Protein AF-A0A962DWX7-F1 (afdb_monomer)

Mean predicted aligned error: 20.17 Å

Secondary structure (DSSP, 8-state):
-EEE-TT-SS--EE--SSEEEEESSTTSSEE---TT--SS-EEEEEETTEEEEE-SSTTS-EEETTEEPSSEEEE-TT-EEEETTEEEEEE--------TTS-----PPPSEEEEE-SGGGTT-EEEE-SEEEEESSTTSSEE---TT--SS-EEEEEETTEEEEEE-S-SS-EEETTEEESEEEE-TTPEEEETTEEEEEE-TTS-----------------------------------S-SSSSSSSHHHHHHHHTT--SSS--

Foldseek 3Di:
DKKPFPVPLDHIGDPDDFKFFEFCAPPGNHHGDDPQTHRGLWMWGQDPNWIKIAGPDQSFFKDKQNHTDRGIDTDDAQIWMQTPNTIIGHHDDPPPDPDDPDDPPPPPQQQKWKAWCDDPRHGPIAGDDAKFWDFCAPPGSHHDVDPQTHNGAKIWGQDPVAIKIAGPPGPNAKDKQRHGDRIDGDDAQIWIDRPRIIIGMHGPPDDDPDDPPPPDDDDDDDDDDDDDDDDDDDDDDDDDDDDDPDPPVVVVVVVVVVPPPPDPDDD

Nearest PDB structures (foldseek):
  8p5x-assembly1_G  TM=9.540E-01  e=2.413E-09  Corynebacterium glutamicum ATCC 13032
  7rj3-assembly3_C  TM=9.678E-01  e=6.292E-09  Mycobacterium tuberculosis
  6i2r-assembly1_D  TM=9.712E-01  e=1.475E-08  Mycolicibacterium smegmatis MC2 155
  3poa-assembly1_A  TM=9.141E-01  e=4.511E-08  Mycobacterium tuberculosis
  2aff-assembly1_A  TM=8.389E-01  e=8.893E-07  Homo sapiens

Radius of gyration: 30.97 Å; Cα contacts (8 Å, |Δi|>4): 478; chains: 1; bounding box: 88×65×64 Å

Solvent-accessible surface area (backbone atoms only — not comparable to full-atom values): 16168 Å² total; per-residue (Å²): 73,27,44,37,34,86,84,58,73,40,75,69,43,74,62,81,69,53,66,44,36,33,11,42,28,90,89,22,78,42,51,33,87,50,77,76,43,40,50,75,31,36,34,41,38,38,60,95,84,49,35,30,41,36,23,93,48,74,86,37,52,33,29,50,74,88,41,74,47,73,41,74,40,81,55,52,70,75,37,43,37,32,52,53,80,46,58,33,33,32,36,69,55,80,70,79,68,86,65,78,92,59,81,74,74,70,79,63,78,50,73,32,29,44,29,23,73,30,71,100,41,49,79,44,73,43,77,51,56,50,75,34,35,32,13,37,30,81,92,25,82,42,61,42,87,47,91,65,48,27,55,61,21,34,35,40,33,57,53,100,90,47,37,34,39,35,39,62,78,31,84,65,43,35,24,52,75,84,43,79,43,59,63,46,79,53,53,74,73,41,38,40,32,49,58,88,37,33,29,34,31,38,38,82,84,60,76,74,81,78,73,84,78,79,80,79,76,78,86,80,89,79,85,84,80,86,86,83,88,81,92,79,92,79,92,82,90,82,82,86,92,80,86,91,84,74,73,83,72,63,65,66,64,56,58,63,69,76,64,76,81,82,88,80,87,89,127

pLDDT: mean 75.44, std 22.33, range [29.89, 98.44]

Sequence (267 aa):
MKLVFPHKEHKDFELIGREFTIGSSEDADIQVDAVGVSPIHARIVNDDGVFSVNVDNPACMVSVNGKLVKDTKEVREGDLMIVAQVHCRLEAQQKQTEDDNRTRIRMALPKFVIRGVSGVYFGKTFPLRGKTSIGRHSDNDIFVNVDGISRKHAVISVTANGLEIEDLGSSNGTYVNGEKVTKAEIKVGDEIKLDNIRFLIQSPEMKAPEAPQKQSAKPSLNRGNVSANQATTTKSNAGKWIITIIVLLGAAAGAAWYLGYLDKFLA

Structure (mmCIF, N/CA/C/O backbone):
data_AF-A0A962DWX7-F1
#
_entry.id   AF-A0A962DWX7-F1
#
loop_
_atom_site.group_PDB
_atom_site.id
_atom_site.type_symbol
_atom_site.label_atom_id
_atom_site.label_alt_id
_atom_site.label_comp_id
_atom_site.label_asym_id
_atom_site.label_entity_id
_atom_site.label_seq_id
_atom_site.pdbx_PDB_ins_code
_atom_site.Cartn_x
_atom_site.Cartn_y
_atom_site.Cartn_z
_atom_site.occupancy
_atom_site.B_iso_or_equiv
_atom_site.auth_seq_id
_atom_site.auth_comp_id
_atom_site.auth_asym_id
_atom_site.auth_atom_id
_atom_site.pdbx_PDB_model_num
ATOM 1 N N . MET A 1 1 ? 16.147 -9.466 -3.812 1.00 83.56 1 MET A N 1
ATOM 2 C CA . MET A 1 1 ? 15.588 -8.098 -3.968 1.00 83.56 1 MET A CA 1
ATOM 3 C C . MET A 1 1 ? 14.217 -8.200 -4.636 1.00 83.56 1 MET A C 1
ATOM 5 O O . MET A 1 1 ? 13.921 -9.251 -5.194 1.00 83.56 1 MET A O 1
ATOM 9 N N . LYS A 1 2 ? 13.360 -7.184 -4.552 1.00 90.06 2 LYS A N 1
ATOM 10 C CA . LYS A 1 2 ? 12.011 -7.178 -5.137 1.00 90.06 2 LYS A CA 1
ATOM 11 C C . LYS A 1 2 ? 11.793 -5.887 -5.923 1.00 90.06 2 LYS A C 1
ATOM 13 O O . LYS A 1 2 ? 12.212 -4.828 -5.470 1.00 90.06 2 LYS A O 1
ATOM 18 N N . LEU A 1 3 ? 11.138 -5.976 -7.075 1.00 89.50 3 LEU A N 1
ATOM 19 C CA . LEU A 1 3 ? 10.740 -4.831 -7.884 1.00 89.50 3 LEU A CA 1
ATOM 20 C C . LEU A 1 3 ? 9.262 -4.507 -7.622 1.00 89.50 3 LEU A C 1
ATOM 22 O O . LEU A 1 3 ? 8.392 -5.348 -7.845 1.00 89.50 3 LEU A O 1
ATOM 26 N N . VAL A 1 4 ? 8.982 -3.308 -7.117 1.00 90.31 4 VAL A N 1
ATOM 27 C CA . VAL A 1 4 ? 7.637 -2.837 -6.745 1.00 90.31 4 VAL A CA 1
ATOM 28 C C . VAL A 1 4 ? 7.142 -1.815 -7.760 1.00 90.31 4 VAL A C 1
ATOM 30 O O . VAL A 1 4 ? 7.900 -0.920 -8.132 1.00 90.31 4 VAL A O 1
ATOM 33 N N . PHE A 1 5 ? 5.874 -1.917 -8.168 1.00 87.69 5 PHE A N 1
ATOM 34 C CA . PHE A 1 5 ? 5.237 -1.046 -9.170 1.00 87.69 5 PHE A CA 1
ATOM 35 C C . PHE A 1 5 ? 4.157 -0.169 -8.513 1.00 87.69 5 PHE A C 1
ATOM 37 O O . PHE A 1 5 ? 3.018 -0.614 -8.332 1.00 87.69 5 PHE A O 1
ATOM 44 N N . PRO A 1 6 ? 4.469 1.083 -8.122 1.00 73.38 6 PRO A N 1
ATOM 45 C CA . PRO A 1 6 ? 3.573 1.897 -7.300 1.00 73.38 6 PRO A CA 1
ATOM 46 C C . PRO A 1 6 ? 2.238 2.253 -7.965 1.00 73.38 6 PRO A C 1
ATOM 48 O O . PRO A 1 6 ? 1.248 2.437 -7.253 1.00 73.38 6 PRO A O 1
ATOM 51 N N . HIS A 1 7 ? 2.183 2.331 -9.300 1.00 77.62 7 HIS A N 1
ATOM 52 C CA . HIS A 1 7 ? 0.949 2.640 -10.035 1.00 77.62 7 HIS A CA 1
ATOM 53 C C . HIS A 1 7 ? 0.281 1.389 -10.622 1.00 77.62 7 HIS A C 1
ATOM 55 O O . HIS A 1 7 ? -0.720 1.509 -11.326 1.00 77.62 7 HIS A O 1
ATOM 61 N N . LYS A 1 8 ? 0.749 0.193 -10.228 1.00 78.62 8 LYS A N 1
ATOM 62 C CA . LYS A 1 8 ? 0.178 -1.119 -10.573 1.00 78.62 8 LYS A CA 1
ATOM 63 C C . LYS A 1 8 ? 0.200 -1.449 -12.066 1.00 78.62 8 LYS A C 1
ATOM 65 O O . LYS A 1 8 ? -0.644 -2.210 -12.534 1.00 78.62 8 LYS A O 1
ATOM 70 N N . GLU A 1 9 ? 1.178 -0.917 -12.787 1.00 82.88 9 GLU A N 1
ATOM 71 C CA . GLU A 1 9 ? 1.474 -1.276 -14.176 1.00 82.88 9 GLU A CA 1
ATOM 72 C C . GLU A 1 9 ? 1.827 -2.769 -14.305 1.00 82.88 9 GLU A C 1
ATOM 74 O O . GLU A 1 9 ? 1.543 -3.395 -15.320 1.00 82.88 9 GLU A O 1
ATOM 79 N N . HIS A 1 10 ? 2.385 -3.354 -13.242 1.00 84.44 10 HIS A N 1
ATOM 80 C CA . HIS A 1 10 ? 2.597 -4.788 -13.080 1.00 84.44 10 HIS A CA 1
ATOM 81 C C . HIS A 1 10 ? 2.408 -5.173 -11.601 1.00 84.44 10 HIS A C 1
ATOM 83 O O . HIS A 1 10 ? 2.365 -4.312 -10.718 1.00 84.44 10 HIS A O 1
ATOM 89 N N . LYS A 1 11 ? 2.266 -6.469 -11.299 1.00 78.81 11 LYS A N 1
ATOM 90 C CA . LYS A 1 11 ? 2.359 -6.938 -9.905 1.00 78.81 11 LYS A CA 1
ATOM 91 C C . LYS A 1 11 ? 3.797 -6.789 -9.426 1.00 78.81 11 LYS A C 1
ATOM 93 O O . LYS A 1 11 ? 4.729 -6.811 -10.222 1.00 78.81 11 LYS A O 1
ATOM 98 N N . ASP A 1 12 ? 4.008 -6.687 -8.125 1.00 88.19 12 ASP A N 1
ATOM 99 C CA . ASP A 1 12 ? 5.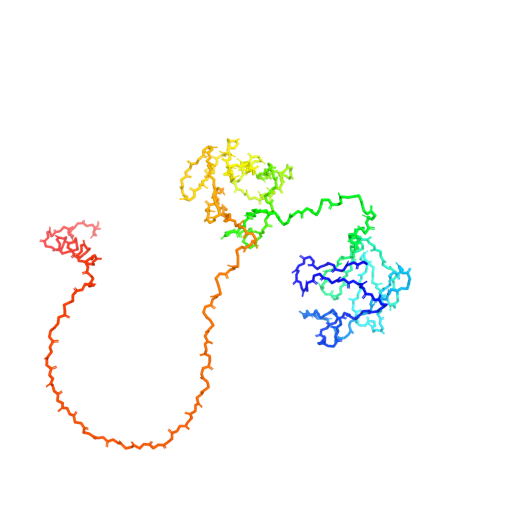386 -6.714 -7.662 1.00 88.19 12 ASP A CA 1
ATOM 100 C C . ASP A 1 12 ? 6.067 -8.039 -8.040 1.00 88.19 12 ASP A C 1
ATOM 102 O O . ASP A 1 12 ? 5.439 -9.100 -8.001 1.00 88.19 12 ASP A O 1
ATOM 106 N N . PHE A 1 13 ? 7.350 -7.968 -8.378 1.00 84.38 13 PHE A N 1
ATOM 107 C CA . PHE A 1 13 ? 8.104 -9.088 -8.925 1.00 84.38 13 PHE A CA 1
ATOM 108 C C . PHE A 1 13 ? 9.328 -9.397 -8.062 1.00 84.38 13 PHE A C 1
ATOM 110 O O . PHE A 1 13 ? 10.098 -8.502 -7.707 1.00 84.38 13 PHE A O 1
ATOM 117 N N . GLU A 1 14 ? 9.516 -10.663 -7.701 1.00 86.62 14 GLU A N 1
ATOM 118 C CA . GLU A 1 14 ? 10.664 -11.091 -6.906 1.00 86.62 14 GLU A CA 1
ATOM 119 C C . GLU A 1 14 ? 11.842 -11.451 -7.809 1.00 86.62 14 GLU A C 1
ATOM 121 O O . GLU A 1 14 ? 11.737 -12.314 -8.674 1.00 86.62 14 GLU A O 1
ATOM 126 N N . LEU A 1 15 ? 12.992 -10.818 -7.576 1.00 84.81 15 LEU A N 1
ATOM 127 C CA . LEU A 1 15 ? 14.206 -11.063 -8.350 1.00 84.81 15 LEU A CA 1
ATOM 128 C C . LEU A 1 15 ? 14.961 -12.265 -7.751 1.00 84.81 15 LEU A C 1
ATOM 130 O O . LEU A 1 15 ? 16.014 -12.101 -7.129 1.00 84.81 15 LEU A O 1
ATOM 134 N N . ILE A 1 16 ? 14.378 -13.466 -7.879 1.00 80.44 16 ILE A N 1
ATOM 135 C CA . ILE A 1 16 ? 14.952 -14.756 -7.442 1.00 80.44 16 ILE A CA 1
ATOM 136 C C . ILE A 1 16 ? 15.525 -15.501 -8.651 1.00 80.44 16 ILE A C 1
ATOM 138 O O . ILE A 1 16 ? 14.788 -16.102 -9.424 1.00 80.44 16 ILE A O 1
ATOM 142 N N . GLY A 1 17 ? 16.843 -15.420 -8.843 1.00 79.94 17 GLY A N 1
ATOM 143 C CA . GLY A 1 17 ? 17.498 -15.852 -10.081 1.00 79.94 17 GLY A CA 1
ATOM 144 C C . GLY A 1 17 ? 18.706 -14.983 -10.433 1.00 79.94 17 GLY A C 1
ATOM 145 O O . GLY A 1 17 ? 19.075 -14.090 -9.664 1.00 79.94 17 GLY A O 1
ATOM 146 N N . ARG A 1 18 ? 19.336 -15.285 -11.575 1.00 82.50 18 ARG A N 1
ATOM 147 C CA . ARG A 1 18 ? 20.544 -14.593 -12.064 1.00 82.50 18 ARG A CA 1
ATOM 148 C C . ARG A 1 18 ? 20.241 -13.462 -13.042 1.00 82.50 18 ARG A C 1
ATOM 150 O O . ARG A 1 18 ? 21.004 -12.509 -13.104 1.00 82.50 18 ARG A O 1
ATOM 157 N N . GLU A 1 19 ? 19.159 -13.563 -13.801 1.00 90.25 19 GLU A N 1
ATOM 158 C CA . GLU A 1 19 ? 18.839 -12.627 -14.874 1.00 90.25 19 GLU A CA 1
ATOM 159 C C . GLU A 1 19 ? 17.326 -12.560 -15.067 1.00 90.25 19 GLU A C 1
ATOM 161 O O . GLU A 1 19 ? 16.650 -13.581 -14.947 1.00 90.25 19 GLU A O 1
ATOM 166 N N . PHE A 1 20 ? 16.817 -11.359 -15.340 1.00 92.25 20 PHE A N 1
ATOM 167 C CA . PHE A 1 20 ? 15.405 -11.090 -15.597 1.00 92.25 20 PHE A CA 1
ATOM 168 C C . PHE A 1 20 ? 15.269 -10.058 -16.706 1.00 92.25 20 PHE A C 1
ATOM 170 O O . PHE A 1 20 ? 15.978 -9.052 -16.718 1.00 92.25 20 PHE A O 1
ATOM 177 N N . THR A 1 21 ? 14.320 -10.262 -17.600 1.00 93.38 21 THR A N 1
ATOM 178 C CA . THR A 1 21 ? 13.975 -9.334 -18.674 1.00 93.38 21 THR A CA 1
ATOM 179 C C . THR A 1 21 ? 12.723 -8.539 -18.319 1.00 93.38 21 THR A C 1
ATOM 181 O O . THR A 1 21 ? 11.753 -9.078 -17.794 1.00 93.38 21 THR A O 1
ATOM 184 N N . ILE A 1 22 ? 12.731 -7.238 -18.607 1.00 92.94 22 ILE A N 1
ATOM 185 C CA . ILE A 1 22 ? 11.547 -6.375 -18.515 1.00 92.94 22 ILE A CA 1
ATOM 186 C C . ILE A 1 22 ? 11.203 -5.845 -19.902 1.00 92.94 22 ILE A C 1
ATOM 188 O O . ILE A 1 22 ? 12.084 -5.353 -20.609 1.00 92.94 22 ILE A O 1
ATOM 192 N N . GLY A 1 23 ? 9.940 -5.940 -20.309 1.00 91.50 23 GLY A N 1
ATOM 193 C CA . GLY A 1 23 ? 9.507 -5.526 -21.643 1.00 91.50 23 GLY A CA 1
ATOM 194 C C . GLY A 1 23 ? 8.035 -5.820 -21.914 1.00 91.50 23 GLY A C 1
ATOM 195 O O . GLY A 1 23 ? 7.341 -6.341 -21.052 1.00 91.50 23 GLY A O 1
ATOM 196 N N . SER A 1 24 ? 7.543 -5.464 -23.099 1.00 90.00 24 SER A N 1
ATOM 197 C CA . SER A 1 24 ? 6.134 -5.665 -23.477 1.00 90.00 24 SER A CA 1
ATOM 198 C C . SER A 1 24 ? 5.832 -7.059 -24.039 1.00 90.00 24 SER A C 1
ATOM 200 O O . SER A 1 24 ? 4.662 -7.433 -24.140 1.00 90.00 24 SER A O 1
ATOM 202 N N . SER A 1 25 ? 6.864 -7.838 -24.390 1.00 90.06 25 SER A N 1
ATOM 203 C CA . SER A 1 25 ? 6.698 -9.201 -24.909 1.00 90.06 25 SER A CA 1
ATOM 204 C C . SER A 1 25 ? 6.138 -10.147 -23.846 1.00 90.06 25 SER A C 1
ATOM 206 O O . SER A 1 25 ? 6.484 -10.032 -22.674 1.00 90.06 25 SER A O 1
ATOM 208 N N . GLU A 1 26 ? 5.348 -11.136 -24.268 1.00 81.94 26 GLU A N 1
ATOM 209 C CA . GLU A 1 26 ? 4.943 -12.268 -23.415 1.00 81.94 26 GLU A CA 1
ATOM 210 C C . GLU A 1 26 ? 6.139 -13.148 -23.011 1.00 81.94 26 GLU A C 1
ATOM 212 O O . GLU A 1 26 ? 6.081 -13.841 -22.000 1.00 81.94 26 GLU A O 1
ATOM 217 N N . ASP A 1 27 ? 7.235 -13.082 -23.773 1.00 84.50 27 ASP A N 1
ATOM 218 C CA . ASP A 1 27 ? 8.487 -13.788 -23.477 1.00 84.50 27 ASP A CA 1
ATOM 219 C C . ASP A 1 27 ? 9.354 -13.071 -22.422 1.00 84.50 27 ASP A C 1
ATOM 221 O O . ASP A 1 27 ? 10.404 -13.587 -22.042 1.00 84.50 27 ASP A O 1
ATOM 225 N N . ALA A 1 28 ? 8.968 -11.866 -21.982 1.00 85.12 28 ALA A N 1
ATOM 226 C CA . ALA A 1 28 ? 9.688 -11.143 -20.938 1.00 85.12 28 ALA A CA 1
ATOM 227 C C . ALA A 1 28 ? 9.289 -11.656 -19.545 1.00 85.12 28 ALA A C 1
ATOM 229 O O . ALA A 1 28 ? 8.104 -11.820 -19.257 1.00 85.12 28 ALA A O 1
ATOM 230 N N . ASP A 1 29 ? 10.261 -11.826 -18.645 1.00 85.62 29 ASP A N 1
ATOM 231 C CA . ASP A 1 29 ? 10.002 -12.273 -17.264 1.00 85.62 29 ASP A CA 1
ATOM 232 C C . ASP A 1 29 ? 9.077 -11.300 -16.515 1.00 85.62 29 ASP A C 1
ATOM 234 O O . ASP A 1 29 ? 8.227 -11.699 -15.716 1.00 85.62 29 ASP A O 1
ATOM 238 N N . ILE A 1 30 ? 9.250 -10.005 -16.784 1.00 90.50 30 ILE A N 1
ATOM 239 C CA . ILE A 1 30 ? 8.467 -8.904 -16.234 1.00 90.50 30 ILE A CA 1
ATOM 240 C C . ILE A 1 30 ? 7.745 -8.219 -17.396 1.00 90.50 30 ILE A C 1
ATOM 242 O O . ILE A 1 30 ? 8.243 -7.248 -17.978 1.00 90.50 30 ILE A O 1
ATOM 246 N N . GLN A 1 31 ? 6.570 -8.744 -17.739 1.00 89.88 31 GLN A N 1
ATOM 247 C CA . GLN A 1 31 ? 5.757 -8.213 -18.827 1.00 89.88 31 GLN A CA 1
ATOM 248 C C . GLN A 1 31 ? 5.074 -6.904 -18.415 1.00 89.88 31 GLN A C 1
ATOM 250 O O . GLN A 1 31 ? 4.231 -6.872 -17.521 1.00 89.88 31 GLN A O 1
ATOM 255 N N . VAL A 1 32 ? 5.402 -5.812 -19.097 1.00 87.00 32 VAL A N 1
ATOM 256 C CA . VAL A 1 32 ? 4.847 -4.483 -18.843 1.00 87.00 32 VAL A CA 1
ATOM 257 C C . VAL A 1 32 ? 4.247 -3.930 -20.129 1.00 87.00 32 VAL A C 1
ATOM 259 O O . VAL A 1 32 ? 4.962 -3.487 -21.029 1.00 87.00 32 VAL A O 1
ATOM 262 N N . ASP A 1 33 ? 2.917 -3.936 -20.199 1.00 85.56 33 ASP A N 1
ATOM 263 C CA . ASP A 1 33 ? 2.159 -3.356 -21.309 1.00 85.56 33 ASP A CA 1
ATOM 264 C C . ASP A 1 33 ? 1.970 -1.848 -21.086 1.00 85.56 33 ASP A C 1
ATOM 266 O O . ASP A 1 33 ? 0.981 -1.387 -20.511 1.00 85.56 33 ASP A O 1
ATOM 270 N N . ALA A 1 34 ? 2.985 -1.072 -21.465 1.00 82.69 34 ALA A N 1
ATOM 271 C CA . ALA A 1 34 ? 2.968 0.380 -21.350 1.00 82.69 34 ALA A CA 1
ATOM 272 C C . ALA A 1 34 ? 3.581 1.064 -22.576 1.00 82.69 34 ALA A C 1
ATOM 274 O O . ALA A 1 34 ? 4.450 0.534 -23.274 1.00 82.69 34 ALA A O 1
ATOM 275 N N . VAL A 1 35 ? 3.136 2.297 -22.824 1.00 83.56 35 VAL A N 1
ATOM 276 C CA . VAL A 1 35 ? 3.587 3.099 -23.965 1.00 83.56 35 VAL A CA 1
ATOM 277 C C . VAL A 1 35 ? 5.096 3.336 -23.891 1.00 83.56 35 VAL A C 1
ATOM 279 O O . VAL A 1 35 ? 5.627 3.784 -22.876 1.00 83.56 35 VAL A O 1
ATOM 282 N N . GLY A 1 36 ? 5.786 3.063 -25.000 1.00 84.12 36 GLY A N 1
ATOM 283 C CA . GLY A 1 36 ? 7.236 3.234 -25.112 1.00 84.12 36 GLY A CA 1
ATOM 284 C C . GLY A 1 36 ? 8.056 2.066 -24.559 1.00 84.12 36 GLY A C 1
ATOM 285 O O . GLY A 1 36 ? 9.284 2.120 -24.610 1.00 84.12 36 GLY A O 1
ATOM 286 N N . VAL A 1 37 ? 7.416 0.999 -24.069 1.00 91.88 37 VAL A N 1
ATOM 287 C CA . VAL A 1 37 ? 8.113 -0.210 -23.622 1.00 91.88 37 VAL A CA 1
ATOM 288 C C . VAL A 1 37 ? 8.352 -1.162 -24.803 1.00 91.88 37 VAL A C 1
ATOM 290 O O . VAL A 1 37 ? 7.435 -1.800 -25.314 1.00 91.88 37 VAL A O 1
ATOM 293 N N . SER A 1 38 ? 9.608 -1.264 -25.245 1.00 91.44 38 SER A N 1
ATOM 294 C CA . SER A 1 38 ? 10.094 -2.276 -26.199 1.00 91.44 38 SER A CA 1
ATOM 295 C C . SER A 1 38 ? 9.825 -3.734 -25.763 1.00 91.44 38 SER A C 1
ATOM 297 O O . SER A 1 38 ? 9.723 -3.987 -24.561 1.00 91.44 38 SER A O 1
ATOM 299 N N . PRO A 1 39 ? 9.794 -4.710 -26.701 1.00 91.38 39 PRO A N 1
ATOM 300 C CA . PRO A 1 39 ? 9.545 -6.126 -26.393 1.00 91.38 39 PRO A CA 1
ATOM 301 C C . PRO A 1 39 ? 10.464 -6.699 -25.311 1.00 91.38 39 PRO A C 1
ATOM 303 O O . PRO A 1 39 ? 9.982 -7.348 -24.391 1.00 91.38 39 PRO A O 1
ATOM 306 N N . ILE A 1 40 ? 11.761 -6.387 -25.395 1.00 93.50 40 ILE A N 1
ATOM 307 C CA . ILE A 1 40 ? 12.748 -6.530 -24.321 1.00 93.50 40 ILE A CA 1
ATOM 308 C C . ILE A 1 40 ? 13.364 -5.144 -24.136 1.00 93.50 40 ILE A C 1
ATOM 310 O O . ILE A 1 40 ? 14.062 -4.641 -25.018 1.00 93.50 40 ILE A O 1
ATOM 314 N N . HIS A 1 41 ? 13.021 -4.480 -23.038 1.00 93.62 41 HIS A N 1
ATOM 315 C CA . HIS A 1 41 ? 13.389 -3.093 -22.773 1.00 93.62 41 HIS A CA 1
ATOM 316 C C . HIS A 1 41 ? 14.682 -2.984 -21.969 1.00 93.62 41 HIS A C 1
ATOM 318 O O . HIS A 1 41 ? 15.534 -2.157 -22.285 1.00 93.62 41 HIS A O 1
ATOM 324 N N . ALA A 1 42 ? 14.831 -3.815 -20.941 1.00 95.44 42 ALA A N 1
ATOM 325 C CA . ALA A 1 42 ? 16.040 -3.888 -20.135 1.00 95.44 42 ALA A CA 1
ATOM 326 C C . ALA A 1 42 ? 16.202 -5.279 -19.523 1.00 95.44 42 ALA A C 1
ATOM 328 O O . ALA A 1 42 ? 15.267 -6.085 -19.497 1.00 95.44 42 ALA A O 1
ATOM 329 N N . ARG A 1 43 ? 17.397 -5.535 -19.002 1.00 96.00 43 ARG A N 1
ATOM 330 C CA . ARG A 1 43 ? 17.723 -6.721 -18.217 1.00 96.00 43 ARG A CA 1
ATOM 331 C C . ARG A 1 43 ? 18.157 -6.332 -16.821 1.00 96.00 43 ARG A C 1
ATOM 333 O O . ARG A 1 43 ? 18.896 -5.371 -16.653 1.00 96.00 43 ARG A O 1
ATOM 340 N N . ILE A 1 44 ? 17.726 -7.090 -15.827 1.00 94.31 44 ILE A N 1
ATOM 341 C CA . ILE A 1 44 ? 18.207 -6.991 -14.455 1.00 94.31 44 ILE A CA 1
ATOM 342 C C . ILE A 1 44 ? 19.058 -8.227 -14.196 1.00 94.31 44 ILE A C 1
ATOM 344 O O . ILE A 1 44 ? 18.555 -9.345 -14.277 1.00 94.31 44 ILE A O 1
ATOM 348 N N . VAL A 1 45 ? 20.335 -8.029 -13.894 1.00 92.88 45 VAL A N 1
ATOM 349 C CA . VAL A 1 45 ? 21.289 -9.100 -13.601 1.00 92.88 45 VAL A CA 1
ATOM 350 C C . VAL A 1 45 ? 21.601 -9.085 -12.112 1.00 92.88 45 VAL A C 1
ATOM 352 O O . VAL A 1 45 ? 21.752 -8.027 -11.506 1.00 92.88 45 VAL A O 1
ATOM 355 N N . ASN A 1 46 ? 21.668 -10.269 -11.521 1.00 89.12 46 ASN A N 1
ATOM 356 C CA . ASN A 1 46 ? 22.079 -10.495 -10.147 1.00 89.12 46 ASN A CA 1
ATOM 357 C C . ASN A 1 46 ? 23.375 -11.308 -10.156 1.00 89.12 46 ASN A C 1
ATOM 359 O O . ASN A 1 46 ? 23.357 -12.510 -10.439 1.00 89.12 46 ASN A O 1
ATOM 363 N N . ASP A 1 47 ? 24.478 -10.641 -9.838 1.00 89.19 47 ASP A N 1
ATOM 364 C CA . ASP A 1 47 ? 25.790 -11.253 -9.678 1.00 89.19 47 ASP A CA 1
ATOM 365 C C . ASP A 1 47 ? 26.106 -11.364 -8.184 1.00 89.19 47 ASP A C 1
ATOM 367 O O . ASP A 1 47 ? 26.495 -10.394 -7.534 1.00 89.19 47 ASP A O 1
ATOM 371 N N . ASP A 1 48 ? 25.817 -12.535 -7.615 1.00 83.44 48 ASP A N 1
ATOM 372 C CA . ASP A 1 48 ? 26.060 -12.874 -6.208 1.00 83.44 48 ASP A CA 1
ATOM 373 C C . ASP A 1 48 ? 25.581 -11.808 -5.194 1.00 83.44 48 ASP A C 1
ATOM 375 O O . ASP A 1 48 ? 26.211 -11.542 -4.169 1.00 83.44 48 ASP A O 1
ATOM 379 N N . GLY A 1 49 ? 24.408 -11.215 -5.452 1.00 79.25 49 GLY A N 1
AT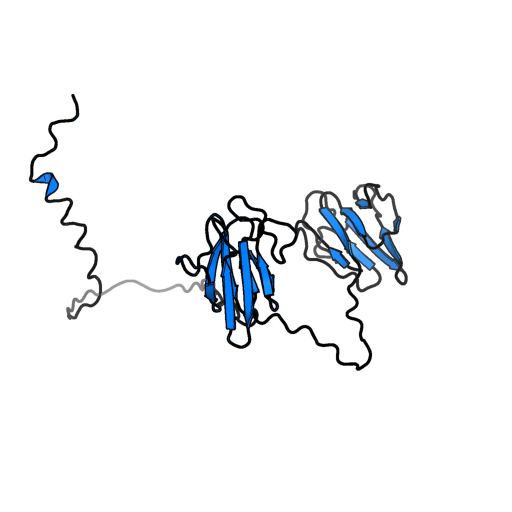OM 380 C CA . GLY A 1 49 ? 23.764 -10.223 -4.586 1.00 79.25 49 GLY A CA 1
ATOM 381 C C . GLY A 1 49 ? 24.010 -8.770 -4.991 1.00 79.25 49 GLY A C 1
ATOM 382 O O . GLY A 1 49 ? 23.370 -7.876 -4.430 1.00 79.25 49 GLY A O 1
ATOM 383 N N . VAL A 1 50 ? 24.876 -8.526 -5.975 1.00 88.12 50 VAL A N 1
ATOM 384 C CA . VAL A 1 50 ? 25.015 -7.228 -6.637 1.00 88.12 50 VAL A CA 1
ATOM 385 C C . VAL A 1 50 ? 24.051 -7.187 -7.816 1.00 88.12 50 VAL A C 1
ATOM 387 O O . VAL A 1 50 ? 24.151 -7.983 -8.747 1.00 88.12 50 VAL A O 1
ATOM 390 N N . PHE A 1 51 ? 23.097 -6.259 -7.771 1.00 92.31 51 PHE A N 1
ATOM 391 C CA . PHE A 1 51 ? 22.111 -6.100 -8.833 1.00 92.31 51 PHE A CA 1
ATOM 392 C C . PHE A 1 51 ? 22.553 -5.007 -9.803 1.00 92.31 51 PHE A C 1
ATOM 394 O O . PHE A 1 51 ? 22.958 -3.918 -9.391 1.00 92.31 51 PHE A O 1
ATOM 401 N N . SER A 1 52 ? 22.432 -5.268 -11.098 1.00 94.62 52 SER A N 1
ATOM 402 C CA . SER A 1 52 ? 22.641 -4.282 -12.151 1.00 94.62 52 SER A CA 1
ATOM 403 C C . SER A 1 52 ? 21.499 -4.295 -13.154 1.00 94.62 52 SER A C 1
ATOM 405 O O . SER A 1 52 ? 20.831 -5.303 -13.359 1.00 94.62 52 SER A O 1
ATOM 407 N N . VAL A 1 53 ? 21.266 -3.144 -13.773 1.00 95.38 53 VAL A N 1
ATOM 408 C CA . VAL A 1 53 ? 20.333 -2.979 -14.882 1.00 95.38 53 VAL A CA 1
ATOM 409 C C . VAL A 1 53 ? 21.143 -2.730 -16.141 1.00 95.38 53 VAL A C 1
ATOM 411 O O . VAL A 1 53 ? 21.938 -1.788 -16.184 1.00 95.38 53 VAL A O 1
ATOM 414 N N . ASN A 1 54 ? 20.916 -3.564 -17.147 1.00 95.56 54 ASN A N 1
ATOM 415 C CA . ASN A 1 54 ? 21.566 -3.532 -18.444 1.00 95.56 54 ASN A CA 1
ATOM 416 C C . ASN A 1 54 ? 20.557 -3.091 -19.508 1.00 95.56 54 ASN A C 1
ATOM 418 O O . ASN A 1 54 ? 19.413 -3.553 -19.538 1.00 95.56 54 ASN A O 1
ATOM 422 N N . VAL A 1 55 ? 20.995 -2.201 -20.389 1.00 94.44 55 VAL A N 1
ATOM 423 C CA . VAL A 1 55 ? 20.206 -1.623 -21.473 1.00 94.44 55 VAL A CA 1
ATOM 424 C C . VAL A 1 55 ? 21.007 -1.758 -22.761 1.00 94.44 55 VAL A C 1
ATOM 426 O O . VAL A 1 55 ? 21.866 -0.935 -23.058 1.00 94.44 55 VAL A O 1
ATOM 429 N N . ASP A 1 56 ? 20.726 -2.804 -23.538 1.00 89.12 56 ASP A N 1
ATOM 430 C CA . ASP A 1 56 ? 21.498 -3.102 -24.755 1.00 89.12 56 ASP A CA 1
ATOM 431 C C . ASP A 1 56 ? 21.144 -2.179 -25.927 1.00 89.12 56 ASP A C 1
ATOM 433 O O . ASP A 1 56 ? 21.950 -1.956 -26.830 1.00 89.12 56 ASP A O 1
ATOM 437 N N . ASN A 1 57 ? 19.919 -1.649 -25.930 1.00 87.56 57 ASN A N 1
ATOM 438 C CA . ASN A 1 57 ? 19.457 -0.704 -26.934 1.00 87.56 57 ASN A CA 1
ATOM 439 C C . ASN A 1 57 ? 19.302 0.685 -26.300 1.00 87.56 57 ASN A C 1
ATOM 441 O O . ASN A 1 57 ? 18.374 0.878 -25.518 1.00 87.56 57 ASN A O 1
ATOM 445 N N . PRO A 1 58 ? 20.116 1.688 -26.671 1.00 82.19 58 PRO A N 1
ATOM 446 C CA . PRO A 1 58 ? 20.034 3.028 -26.090 1.00 82.19 58 PRO A CA 1
ATOM 447 C C . PRO A 1 58 ? 18.720 3.770 -26.397 1.00 82.19 58 PRO A C 1
ATOM 449 O O . PRO A 1 58 ? 18.446 4.794 -25.775 1.00 82.19 58 PRO A O 1
ATOM 452 N N . ALA A 1 59 ? 17.896 3.281 -27.335 1.00 84.88 59 ALA A N 1
ATOM 453 C CA . ALA A 1 59 ? 16.535 3.782 -27.536 1.00 84.88 59 ALA A CA 1
ATOM 454 C C . ALA A 1 59 ? 15.571 3.366 -26.405 1.00 84.88 59 ALA A C 1
ATOM 456 O O . ALA A 1 59 ? 14.537 4.005 -26.211 1.00 84.88 59 ALA A O 1
ATOM 457 N N . CYS A 1 60 ? 15.903 2.315 -25.651 1.00 87.62 60 CYS A N 1
ATOM 458 C CA . CYS A 1 60 ? 15.173 1.894 -24.463 1.00 87.62 60 CYS A CA 1
ATOM 459 C C . CYS A 1 60 ? 15.533 2.817 -23.295 1.00 87.62 60 CYS A C 1
ATOM 461 O O . CYS A 1 60 ? 16.583 2.699 -22.665 1.00 87.62 60 CYS A O 1
ATOM 463 N N . MET A 1 61 ? 14.668 3.791 -23.029 1.00 88.88 61 MET A N 1
ATOM 464 C CA . MET A 1 61 ? 14.911 4.782 -21.991 1.00 88.88 61 MET A CA 1
ATOM 465 C C . MET A 1 61 ? 14.728 4.183 -20.596 1.00 88.88 61 MET A C 1
ATOM 467 O O . MET A 1 61 ? 13.604 4.030 -20.122 1.00 88.88 61 MET A O 1
ATOM 471 N N . VAL A 1 62 ? 15.841 3.938 -19.903 1.00 91.62 62 VAL A N 1
ATOM 472 C CA . VAL A 1 62 ? 15.844 3.558 -18.485 1.00 91.62 62 VAL A CA 1
ATOM 473 C C . VAL A 1 62 ? 16.603 4.583 -17.663 1.00 91.62 62 VAL A C 1
ATOM 475 O O . VAL A 1 62 ? 17.711 4.977 -18.020 1.00 91.62 62 VAL A O 1
ATOM 478 N N . SER A 1 63 ? 16.042 5.000 -16.531 1.00 86.75 63 SER A N 1
ATOM 479 C CA . SER A 1 63 ? 16.759 5.825 -15.558 1.00 86.75 63 SER A CA 1
ATOM 480 C C . SER A 1 63 ? 16.741 5.210 -14.168 1.00 86.75 63 SER A C 1
ATOM 482 O O . SER A 1 63 ? 15.771 4.565 -13.785 1.00 86.75 63 SER A O 1
ATOM 484 N N . VAL A 1 64 ? 17.813 5.434 -13.410 1.00 89.06 64 VAL A N 1
ATOM 485 C CA . VAL A 1 64 ? 17.940 5.053 -11.999 1.00 89.06 64 VAL A CA 1
ATOM 486 C C . VAL A 1 64 ? 18.259 6.312 -11.206 1.00 89.06 64 VAL A C 1
ATOM 488 O O . VAL A 1 64 ? 19.235 7.008 -11.500 1.00 89.06 64 VAL A O 1
ATOM 491 N N . ASN A 1 65 ? 17.423 6.631 -10.218 1.00 85.06 65 ASN A N 1
ATOM 492 C CA . ASN A 1 65 ? 17.510 7.842 -9.398 1.00 85.06 65 ASN A CA 1
ATOM 493 C C . ASN A 1 65 ? 17.669 9.119 -10.248 1.00 85.06 65 ASN A C 1
ATOM 495 O O . ASN A 1 65 ? 18.491 9.990 -9.957 1.00 85.06 65 ASN A O 1
ATOM 499 N N . GLY A 1 66 ? 16.917 9.194 -11.353 1.00 78.06 66 GLY A N 1
ATOM 500 C CA . GLY A 1 66 ? 16.913 10.324 -12.288 1.00 78.06 66 GLY A CA 1
ATOM 501 C C . GLY A 1 66 ? 18.092 10.379 -13.268 1.00 78.06 66 GLY A C 1
ATOM 502 O O . GLY A 1 66 ? 18.166 11.311 -14.066 1.00 78.06 66 GLY A O 1
ATOM 503 N N . LYS A 1 67 ? 19.014 9.407 -13.248 1.00 87.38 67 LYS A N 1
ATOM 504 C CA . LYS A 1 67 ? 20.137 9.327 -14.198 1.00 87.38 67 LYS A CA 1
ATOM 505 C C . LYS A 1 67 ? 19.875 8.255 -15.248 1.00 87.38 67 LYS A C 1
ATOM 507 O O . LYS A 1 67 ? 19.613 7.111 -14.893 1.00 87.38 67 LYS A O 1
ATOM 512 N N . LEU A 1 68 ? 19.980 8.619 -16.526 1.00 87.94 68 LEU A N 1
ATOM 513 C CA . LEU A 1 68 ? 19.814 7.681 -17.638 1.00 87.94 68 LEU A CA 1
ATOM 514 C C . LEU A 1 68 ? 20.900 6.593 -17.600 1.00 87.94 68 LEU A C 1
ATOM 516 O O . LEU A 1 68 ? 22.087 6.893 -17.442 1.00 87.94 68 LEU A O 1
ATOM 520 N N . VAL A 1 69 ? 20.486 5.343 -17.767 1.00 91.38 69 VAL A N 1
ATOM 521 C CA . VAL A 1 69 ? 21.359 4.178 -17.910 1.00 91.38 69 VAL A CA 1
ATOM 522 C C . VAL A 1 69 ? 21.719 4.042 -19.386 1.00 91.38 69 VAL A C 1
ATOM 524 O O . VAL A 1 69 ? 20.836 3.950 -20.229 1.00 91.38 69 VAL A O 1
ATOM 527 N N . LYS A 1 70 ? 23.016 4.095 -19.708 1.00 87.81 70 LYS A N 1
ATOM 528 C CA . LYS A 1 70 ? 23.501 4.024 -21.100 1.00 87.81 70 LYS A CA 1
ATOM 529 C C . LYS A 1 70 ? 23.863 2.616 -21.559 1.00 87.81 70 LYS A C 1
ATOM 531 O O . LYS A 1 70 ? 23.855 2.364 -22.754 1.00 87.81 70 LYS A O 1
ATOM 536 N N . ASP A 1 71 ? 24.260 1.777 -20.613 1.00 89.00 71 ASP A N 1
ATOM 537 C CA . ASP A 1 71 ? 24.693 0.406 -20.850 1.00 89.00 71 ASP A CA 1
ATOM 538 C C . ASP A 1 71 ? 24.364 -0.394 -19.588 1.00 89.00 71 ASP A C 1
ATOM 540 O O . ASP A 1 71 ? 23.238 -0.847 -19.427 1.00 89.00 71 ASP A O 1
ATOM 544 N N . THR A 1 72 ? 25.263 -0.405 -18.603 1.00 93.88 72 THR A N 1
ATOM 545 C CA . THR A 1 72 ? 25.053 -1.081 -17.317 1.00 93.88 72 THR A CA 1
ATOM 546 C C . THR A 1 72 ? 25.057 -0.095 -16.151 1.00 93.88 72 THR A C 1
ATOM 548 O O . THR A 1 72 ? 25.881 0.824 -16.089 1.00 93.88 72 THR A O 1
ATOM 551 N N . LYS A 1 73 ? 24.154 -0.287 -15.185 1.00 93.31 73 LYS A N 1
ATOM 552 C CA . LYS A 1 73 ? 24.117 0.482 -13.937 1.00 93.31 73 LYS A CA 1
ATOM 553 C C . LYS A 1 73 ? 23.804 -0.410 -12.742 1.00 93.31 73 LYS A C 1
ATOM 555 O O . LYS A 1 73 ? 22.748 -1.024 -12.697 1.00 93.31 73 LYS A O 1
ATOM 560 N N . GLU A 1 74 ? 24.692 -0.425 -11.750 1.00 93.81 74 GLU A N 1
ATOM 561 C CA . GLU A 1 74 ? 24.413 -1.046 -10.448 1.00 93.81 74 GLU A CA 1
ATOM 562 C C . GLU A 1 74 ? 23.238 -0.342 -9.754 1.00 93.81 74 GLU A C 1
ATOM 564 O O . GLU A 1 74 ? 23.172 0.896 -9.736 1.00 93.81 74 GLU A O 1
ATOM 569 N N . VAL A 1 75 ? 22.347 -1.148 -9.183 1.00 93.50 75 VAL A N 1
ATOM 570 C CA . VAL A 1 75 ? 21.144 -0.740 -8.458 1.00 93.50 75 VAL A CA 1
ATOM 571 C C . VAL A 1 75 ? 21.106 -1.387 -7.080 1.00 93.50 75 VAL A C 1
ATOM 573 O O . VAL A 1 75 ? 21.594 -2.498 -6.866 1.00 93.50 75 VAL A O 1
ATOM 576 N N . ARG A 1 76 ? 20.525 -0.675 -6.121 1.00 91.69 76 ARG A N 1
ATOM 577 C CA . ARG A 1 76 ? 20.439 -1.082 -4.719 1.00 91.69 76 ARG A CA 1
ATOM 578 C C . ARG A 1 76 ? 19.018 -0.944 -4.205 1.00 91.69 76 ARG A C 1
ATOM 580 O O . ARG A 1 76 ? 18.144 -0.359 -4.839 1.00 91.69 76 ARG A O 1
ATOM 587 N N . GLU A 1 77 ? 18.795 -1.488 -3.019 1.00 88.25 77 GLU A N 1
ATOM 588 C CA . GLU A 1 77 ? 17.568 -1.235 -2.277 1.00 88.25 77 GLU A CA 1
ATOM 589 C C . GLU A 1 77 ? 17.320 0.273 -2.109 1.00 88.25 77 GLU A C 1
ATOM 591 O O . GLU A 1 77 ? 18.23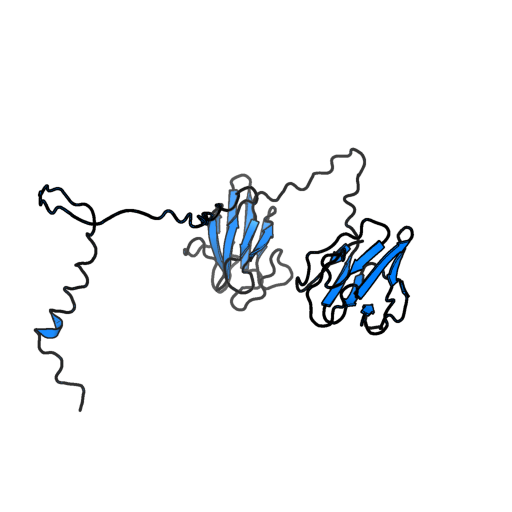0 1.043 -1.806 1.00 88.25 77 GLU A O 1
ATOM 596 N N . GLY A 1 78 ? 16.063 0.673 -2.285 1.00 82.06 78 GLY A N 1
ATOM 597 C CA . GLY A 1 78 ? 15.600 2.052 -2.216 1.00 82.06 78 GLY A CA 1
ATOM 598 C C . GLY A 1 78 ? 15.681 2.797 -3.547 1.00 82.06 78 GLY A C 1
ATOM 599 O O . GLY A 1 78 ? 15.038 3.841 -3.675 1.00 82.06 78 GLY A O 1
ATOM 600 N N . ASP A 1 79 ? 16.403 2.269 -4.540 1.00 92.31 79 ASP A N 1
ATOM 601 C CA . ASP A 1 79 ? 16.553 2.936 -5.829 1.00 92.31 79 ASP A CA 1
ATOM 602 C C . ASP A 1 79 ? 15.219 3.022 -6.575 1.00 92.31 79 ASP A C 1
ATOM 604 O O . ASP A 1 79 ? 14.442 2.063 -6.662 1.00 92.31 79 ASP A O 1
ATOM 608 N N . LEU A 1 80 ? 14.968 4.202 -7.141 1.00 85.56 80 LEU A N 1
ATOM 609 C CA . LEU A 1 80 ? 13.860 4.445 -8.050 1.00 85.56 80 LEU A CA 1
ATOM 610 C C . LEU A 1 80 ? 14.343 4.215 -9.479 1.00 85.56 80 LEU A C 1
ATOM 612 O O . LEU A 1 80 ? 15.206 4.944 -9.970 1.00 85.56 80 LEU A O 1
ATOM 616 N N . MET A 1 81 ? 13.751 3.240 -10.154 1.00 92.50 81 MET A N 1
ATOM 617 C CA . MET A 1 81 ? 13.977 2.962 -11.561 1.00 92.50 81 MET A CA 1
ATOM 618 C C . MET A 1 81 ? 12.766 3.404 -12.389 1.00 92.50 81 MET A C 1
ATOM 620 O O . MET A 1 81 ? 11.614 3.240 -11.989 1.00 92.50 81 MET A O 1
ATOM 624 N N . ILE A 1 82 ? 13.022 3.983 -13.555 1.00 89.06 82 ILE A N 1
ATOM 625 C CA . ILE A 1 82 ? 11.992 4.347 -14.527 1.00 89.06 82 ILE A CA 1
ATOM 626 C C . ILE A 1 82 ? 12.317 3.643 -15.834 1.00 89.06 82 ILE A C 1
ATOM 628 O O . ILE A 1 82 ? 13.428 3.803 -16.333 1.00 89.06 82 ILE A O 1
ATOM 632 N N . VAL A 1 83 ? 11.357 2.897 -16.374 1.00 90.44 83 VAL A N 1
ATOM 633 C CA . VAL A 1 83 ? 11.458 2.167 -17.645 1.00 90.44 83 VAL A CA 1
ATOM 634 C C . VAL A 1 83 ? 10.423 2.753 -18.599 1.00 90.44 83 VAL A C 1
ATOM 636 O O . VAL A 1 83 ? 9.224 2.593 -18.386 1.00 90.44 83 VAL A O 1
ATOM 639 N N . ALA A 1 84 ? 10.870 3.493 -19.614 1.00 88.81 84 ALA A N 1
ATOM 640 C CA . ALA A 1 84 ? 10.037 4.401 -20.403 1.00 88.81 84 ALA A CA 1
ATOM 641 C C . ALA A 1 84 ? 9.231 5.374 -19.513 1.00 88.81 84 ALA A C 1
ATOM 643 O O . ALA A 1 84 ? 9.783 6.355 -19.018 1.00 88.81 84 ALA A O 1
ATOM 644 N N . GLN A 1 85 ? 7.940 5.108 -19.300 1.00 86.00 85 GLN A N 1
ATOM 645 C CA . GLN A 1 85 ? 7.053 5.894 -18.427 1.00 86.00 85 GLN A CA 1
ATOM 646 C C . GLN A 1 85 ? 6.684 5.169 -17.123 1.00 86.00 85 GLN A C 1
ATOM 648 O O . GLN A 1 85 ? 5.931 5.702 -16.312 1.00 86.00 85 GLN A O 1
ATOM 653 N N . VAL A 1 86 ? 7.192 3.954 -16.919 1.00 86.00 86 VAL A N 1
ATOM 654 C CA . VAL A 1 86 ? 6.795 3.074 -15.818 1.00 86.00 86 VAL A CA 1
ATOM 655 C C . VAL A 1 86 ? 7.728 3.267 -14.640 1.00 86.00 86 VAL A C 1
ATOM 657 O O . VAL A 1 86 ? 8.943 3.100 -14.755 1.00 86.00 86 VAL A O 1
ATOM 660 N N . HIS A 1 87 ? 7.150 3.604 -13.490 1.00 87.75 87 HIS A N 1
ATOM 661 C CA . HIS A 1 87 ? 7.892 3.789 -12.251 1.00 87.75 87 HIS A CA 1
ATOM 662 C C . HIS A 1 87 ? 7.980 2.473 -11.486 1.00 87.75 87 HIS A C 1
ATOM 664 O O . HIS A 1 87 ? 6.967 1.837 -11.203 1.00 87.75 87 HIS A O 1
ATOM 670 N N . CYS A 1 88 ? 9.187 2.098 -11.082 1.00 88.62 88 CYS A N 1
ATOM 671 C CA . CYS A 1 88 ? 9.416 0.932 -10.248 1.00 88.62 88 CYS A CA 1
ATOM 672 C C . CYS A 1 88 ? 10.474 1.217 -9.178 1.00 88.62 88 CYS A C 1
ATOM 674 O O . CYS A 1 88 ? 11.363 2.047 -9.349 1.00 88.62 88 CYS A O 1
ATOM 676 N N . ARG A 1 89 ? 10.350 0.567 -8.023 1.00 91.44 89 ARG A N 1
ATOM 677 C CA . ARG A 1 89 ? 11.278 0.719 -6.898 1.00 91.44 89 ARG A CA 1
ATOM 678 C C . ARG A 1 89 ? 11.910 -0.619 -6.566 1.00 91.44 89 ARG A C 1
ATOM 680 O O . ARG A 1 89 ? 11.202 -1.622 -6.489 1.00 91.44 89 ARG A O 1
ATOM 687 N N . LEU A 1 90 ? 13.218 -0.620 -6.334 1.00 90.06 90 LEU A N 1
ATOM 688 C CA . LEU A 1 90 ? 13.915 -1.779 -5.796 1.00 90.06 90 LEU A CA 1
ATOM 689 C C . LEU A 1 90 ? 13.770 -1.786 -4.274 1.00 90.06 90 LEU A C 1
ATOM 691 O O . LEU A 1 90 ? 14.184 -0.854 -3.595 1.00 90.06 90 LEU A O 1
ATOM 695 N N . GLU A 1 91 ? 13.175 -2.835 -3.725 1.00 89.69 91 GLU A N 1
ATOM 696 C CA . GLU A 1 91 ? 13.020 -3.035 -2.284 1.00 89.69 91 GLU A CA 1
ATOM 697 C C . GLU A 1 91 ? 13.774 -4.296 -1.848 1.00 89.69 91 GLU A C 1
ATOM 699 O O . GLU A 1 91 ? 13.928 -5.252 -2.623 1.00 89.69 91 GLU A O 1
ATOM 704 N N . ALA A 1 92 ? 14.272 -4.333 -0.607 1.00 79.12 92 ALA A N 1
ATOM 705 C CA . ALA A 1 92 ? 14.825 -5.568 -0.072 1.00 79.12 92 ALA A CA 1
ATOM 706 C C . ALA A 1 92 ? 13.767 -6.669 -0.111 1.00 79.12 92 ALA A C 1
ATOM 708 O O . ALA A 1 92 ? 12.588 -6.463 0.186 1.00 79.12 92 ALA A O 1
ATOM 709 N N . GLN A 1 93 ? 14.215 -7.885 -0.424 1.00 61.97 93 GLN A N 1
ATOM 710 C CA . GLN A 1 93 ? 13.423 -9.039 -0.038 1.00 61.97 93 GLN A CA 1
ATOM 711 C C . GLN A 1 93 ? 13.362 -9.027 1.481 1.00 61.97 93 GLN A C 1
ATOM 713 O O . GLN A 1 93 ? 14.397 -9.128 2.142 1.00 61.97 93 GLN A O 1
ATOM 718 N N . GLN A 1 94 ? 12.157 -8.918 2.034 1.00 51.91 94 GLN A N 1
ATOM 719 C CA . GLN A 1 94 ? 11.948 -9.318 3.412 1.00 51.91 94 GLN A CA 1
ATOM 720 C C . GLN A 1 94 ? 12.323 -10.796 3.475 1.00 51.91 94 GLN A C 1
ATOM 722 O O . GLN A 1 94 ? 11.533 -11.657 3.093 1.00 51.91 94 GLN A O 1
ATOM 727 N N . LYS A 1 95 ? 13.549 -11.103 3.920 1.00 43.62 95 LYS A N 1
ATOM 728 C CA . LYS A 1 95 ? 13.864 -12.438 4.406 1.00 43.62 95 LYS A CA 1
ATOM 729 C C . LYS A 1 95 ? 12.836 -12.696 5.498 1.00 43.62 95 LYS A C 1
ATOM 731 O O . LYS A 1 95 ? 12.933 -12.151 6.596 1.00 43.62 95 LYS A O 1
ATOM 736 N N . GLN A 1 96 ? 11.850 -13.543 5.214 1.00 42.38 96 GLN A N 1
ATOM 737 C CA . GLN A 1 96 ? 11.376 -14.441 6.249 1.00 42.38 96 GLN A CA 1
ATOM 738 C C . GLN A 1 96 ? 12.621 -15.206 6.675 1.00 42.38 96 GLN A C 1
ATOM 740 O O . GLN A 1 96 ? 13.010 -16.173 6.039 1.00 42.38 96 GLN A O 1
ATOM 745 N N . THR A 1 97 ? 13.321 -14.685 7.677 1.00 38.19 97 THR A N 1
ATOM 746 C CA . THR A 1 97 ? 14.467 -15.358 8.265 1.00 38.19 97 THR A CA 1
ATOM 747 C C . THR A 1 97 ? 13.995 -16.755 8.657 1.00 38.19 97 THR A C 1
ATOM 749 O O . THR A 1 97 ? 13.055 -16.911 9.430 1.00 38.19 97 THR A O 1
ATOM 752 N N . GLU A 1 98 ? 14.565 -17.797 8.080 1.00 46.72 98 GLU A N 1
ATOM 753 C CA . GLU A 1 98 ? 14.467 -19.125 8.670 1.00 46.72 98 GLU A CA 1
ATOM 754 C C . GLU A 1 98 ? 15.273 -19.086 9.978 1.00 46.72 98 GLU A C 1
ATOM 756 O O . GLU A 1 98 ? 16.434 -19.466 10.017 1.00 46.72 98 GLU A O 1
ATOM 761 N N . ASP A 1 99 ? 14.686 -18.537 11.046 1.00 44.56 99 ASP A N 1
ATOM 762 C CA . ASP A 1 99 ? 15.264 -18.596 12.387 1.00 44.56 99 ASP A CA 1
ATOM 763 C C . ASP A 1 99 ? 14.814 -19.909 13.036 1.00 44.56 99 ASP A C 1
ATOM 765 O O . ASP A 1 99 ? 13.700 -20.033 13.550 1.00 44.56 99 ASP A O 1
ATOM 769 N N . ASP A 1 100 ? 15.684 -20.910 12.941 1.00 42.66 100 ASP A N 1
ATOM 770 C CA . ASP A 1 100 ? 16.274 -21.553 14.115 1.00 42.66 100 ASP A CA 1
ATOM 771 C C . ASP A 1 100 ? 15.309 -21.783 15.291 1.00 42.66 100 ASP A C 1
ATOM 773 O O . ASP A 1 100 ? 15.384 -21.082 16.292 1.00 42.66 100 ASP A O 1
ATOM 777 N N . ASN A 1 101 ? 14.368 -22.724 15.128 1.00 45.81 101 ASN A N 1
ATOM 778 C CA . ASN A 1 101 ? 13.524 -23.423 16.120 1.00 45.81 101 ASN A CA 1
ATOM 779 C C . ASN A 1 101 ? 13.141 -22.723 17.455 1.00 45.81 101 ASN A C 1
ATOM 781 O O . ASN A 1 101 ? 12.793 -23.382 18.435 1.00 45.81 101 ASN A O 1
ATOM 785 N N . ARG A 1 102 ? 13.132 -21.393 17.516 1.00 43.53 102 ARG A N 1
ATOM 786 C CA . ARG A 1 102 ? 12.617 -20.574 18.610 1.00 43.53 102 ARG A CA 1
ATOM 787 C C . ARG A 1 102 ? 11.354 -19.918 18.096 1.00 43.53 102 ARG A C 1
ATOM 789 O O . ARG A 1 102 ? 11.401 -18.826 17.548 1.00 43.53 102 ARG A O 1
ATOM 796 N N . THR A 1 103 ? 10.244 -20.645 18.226 1.00 49.03 103 THR A N 1
ATOM 797 C CA . THR A 1 103 ? 8.856 -20.156 18.212 1.00 49.03 103 THR A CA 1
ATOM 798 C C . THR A 1 103 ? 8.667 -18.840 17.454 1.00 49.03 103 THR A C 1
ATOM 800 O O . THR A 1 103 ? 8.319 -17.812 18.036 1.00 49.03 103 THR A O 1
ATOM 803 N N . ARG A 1 104 ? 8.885 -18.847 16.133 1.00 41.97 104 ARG A N 1
ATOM 804 C CA . ARG A 1 104 ? 8.374 -17.764 15.296 1.00 41.97 104 ARG A CA 1
ATOM 805 C C . ARG A 1 104 ? 6.865 -17.889 15.348 1.00 41.97 104 ARG A C 1
ATOM 807 O O . ARG A 1 104 ? 6.288 -18.775 14.718 1.00 41.97 104 ARG A O 1
ATOM 814 N N . ILE A 1 105 ? 6.231 -17.031 16.142 1.00 40.66 105 ILE A N 1
ATOM 815 C CA . ILE A 1 105 ? 4.799 -16.781 16.053 1.00 40.66 105 ILE A CA 1
ATOM 816 C C . ILE A 1 105 ? 4.580 -16.382 14.594 1.00 40.66 105 ILE A C 1
ATOM 818 O O . ILE A 1 105 ? 4.871 -15.250 14.208 1.00 40.66 105 ILE A O 1
ATOM 822 N N . ARG A 1 106 ? 4.143 -17.326 13.745 1.00 40.53 106 ARG A N 1
ATOM 823 C CA . ARG A 1 106 ? 3.561 -16.973 12.453 1.00 40.53 106 ARG A CA 1
ATOM 824 C C . ARG A 1 106 ? 2.476 -15.984 12.832 1.00 40.53 106 ARG A C 1
ATOM 826 O O . ARG A 1 106 ? 1.544 -16.372 13.532 1.00 40.53 106 ARG A O 1
ATOM 833 N N . MET A 1 107 ? 2.644 -14.711 12.476 1.00 40.25 107 MET A N 1
ATOM 834 C CA . MET A 1 107 ? 1.564 -13.745 12.605 1.00 40.25 107 MET A CA 1
ATOM 835 C C . MET A 1 107 ? 0.431 -14.347 11.789 1.00 40.25 107 MET A C 1
ATOM 837 O O . MET A 1 107 ? 0.502 -14.372 10.560 1.00 40.25 107 MET A O 1
ATOM 841 N N . ALA A 1 108 ? -0.523 -14.967 12.485 1.00 54.22 108 ALA A N 1
ATOM 842 C CA . ALA A 1 108 ? -1.648 -15.628 11.863 1.00 54.22 108 ALA A CA 1
ATOM 843 C C . ALA A 1 108 ? -2.287 -14.628 10.898 1.00 54.22 108 ALA A C 1
ATOM 845 O O . ALA A 1 108 ? -2.267 -13.416 11.162 1.00 54.22 108 ALA A O 1
ATOM 846 N N . LEU A 1 109 ? -2.825 -15.122 9.777 1.00 57.66 109 LEU A N 1
ATOM 847 C CA . LEU A 1 109 ? -3.667 -14.285 8.931 1.00 57.66 109 LEU A CA 1
ATOM 848 C C . LEU A 1 109 ? -4.654 -13.548 9.848 1.00 57.66 109 LEU A C 1
ATOM 850 O O . LEU A 1 109 ? -5.260 -14.180 10.719 1.00 57.66 109 LEU A O 1
ATOM 854 N N . PRO A 1 110 ? -4.744 -12.212 9.745 1.00 64.94 110 PRO A N 1
ATOM 855 C CA . PRO A 1 110 ? -5.573 -11.442 10.651 1.00 64.94 110 PRO A CA 1
ATOM 856 C C . PRO A 1 110 ? -7.001 -11.964 10.529 1.00 64.94 110 PRO A C 1
ATOM 858 O O . PRO A 1 110 ? -7.561 -11.988 9.436 1.00 64.94 110 PRO A O 1
ATOM 861 N N . LYS A 1 111 ? -7.579 -12.399 11.654 1.00 79.94 111 LYS A N 1
ATOM 862 C CA . LYS A 1 111 ? -8.918 -13.008 11.698 1.00 79.94 111 LYS A CA 1
ATOM 863 C C . LYS A 1 111 ? -9.980 -12.117 11.044 1.00 79.94 111 LYS A C 1
ATOM 865 O O . LYS A 1 111 ? -10.952 -12.621 10.479 1.00 79.94 111 LYS A O 1
ATOM 870 N N . PHE A 1 112 ? -9.758 -10.803 11.103 1.00 88.50 112 PHE A N 1
ATOM 871 C CA . PHE A 1 112 ? -10.622 -9.782 10.540 1.00 88.50 112 PHE A CA 1
ATOM 872 C C . PHE A 1 112 ? -9.832 -8.744 9.747 1.00 88.50 112 PHE A C 1
ATOM 874 O O . PHE A 1 112 ? -8.708 -8.367 10.094 1.00 88.50 112 PHE A O 1
ATOM 881 N N . VAL A 1 113 ? -10.466 -8.239 8.700 1.00 91.12 113 VAL A N 1
ATOM 882 C CA . VAL A 1 113 ? -10.009 -7.099 7.917 1.00 91.12 113 VAL A CA 1
ATOM 883 C C . VAL A 1 113 ? -11.160 -6.119 7.734 1.00 91.12 113 VAL A C 1
ATOM 885 O O . VAL A 1 113 ? -12.328 -6.505 7.745 1.00 91.12 113 VAL A O 1
ATOM 888 N N . ILE A 1 114 ? -10.828 -4.850 7.535 1.00 93.31 114 ILE A N 1
ATOM 889 C CA . ILE A 1 114 ? -11.775 -3.813 7.136 1.00 93.31 114 ILE A CA 1
ATOM 890 C C . ILE A 1 114 ? -11.465 -3.397 5.696 1.00 93.31 114 ILE A C 1
ATOM 892 O O . ILE A 1 114 ? -10.337 -3.015 5.377 1.00 93.31 114 ILE A O 1
ATOM 896 N N . ARG A 1 115 ? -12.448 -3.525 4.801 1.00 91.56 115 ARG A N 1
ATOM 897 C CA . ARG A 1 115 ? -12.296 -3.259 3.364 1.00 91.56 115 ARG A CA 1
ATOM 898 C C . ARG A 1 115 ? -13.100 -2.039 2.952 1.00 91.56 115 ARG A C 1
ATOM 900 O O . ARG A 1 115 ? -14.292 -1.989 3.215 1.00 91.56 115 ARG A O 1
ATOM 907 N N . GLY A 1 116 ? -12.492 -1.077 2.268 1.00 85.81 116 GLY A N 1
ATOM 908 C CA . GLY A 1 116 ? -13.218 0.073 1.734 1.00 85.81 116 GLY A CA 1
ATOM 909 C C . GLY A 1 116 ? -14.161 -0.336 0.601 1.00 85.81 116 GLY A C 1
ATOM 910 O O . GLY A 1 116 ? -13.768 -1.043 -0.330 1.00 85.81 116 GLY A O 1
ATOM 911 N N . VAL A 1 117 ? -15.411 0.119 0.677 1.00 87.00 117 VAL A N 1
ATOM 912 C CA . VAL A 1 117 ? -16.474 -0.151 -0.309 1.00 87.00 117 VAL A CA 1
ATOM 913 C C . VAL A 1 117 ? -17.033 1.127 -0.942 1.00 87.00 117 VAL A C 1
ATOM 915 O O . VAL A 1 117 ? -17.938 1.062 -1.770 1.00 87.00 117 VAL A O 1
ATOM 918 N N . SER A 1 118 ? -16.474 2.296 -0.614 1.00 80.25 118 SER A N 1
ATOM 919 C CA . SER A 1 118 ? -16.765 3.560 -1.294 1.00 80.25 118 SER A CA 1
ATOM 920 C C . SER A 1 118 ? -15.547 4.492 -1.353 1.00 80.25 118 SER A C 1
ATOM 922 O O . SER A 1 118 ? -14.541 4.292 -0.664 1.00 80.25 118 SER A O 1
ATOM 924 N N . GLY A 1 119 ? -15.656 5.531 -2.186 1.00 80.38 119 GLY A N 1
ATOM 925 C CA . GLY A 1 119 ? -14.677 6.615 -2.283 1.00 80.38 119 GLY A CA 1
ATOM 926 C C . GLY A 1 119 ? -13.272 6.157 -2.686 1.00 80.38 119 GLY A C 1
ATOM 927 O O . GLY A 1 119 ? -13.078 5.098 -3.281 1.00 80.38 119 GLY A O 1
ATOM 928 N N . VAL A 1 120 ? -12.267 6.954 -2.315 1.00 77.31 120 VAL A N 1
ATOM 929 C CA . VAL A 1 120 ? -10.841 6.722 -2.642 1.00 77.31 120 VAL A CA 1
ATOM 930 C C . VAL A 1 120 ? -10.223 5.500 -1.936 1.00 77.31 120 VAL A C 1
ATOM 932 O O . VAL A 1 120 ? -9.067 5.142 -2.182 1.00 77.31 120 VAL A O 1
ATOM 935 N N . TYR A 1 121 ? -10.987 4.853 -1.052 1.00 79.25 121 TYR A N 1
ATOM 936 C CA . TYR A 1 121 ? -10.598 3.645 -0.325 1.00 79.25 121 TYR A CA 1
ATOM 937 C C . TYR A 1 121 ? -11.241 2.375 -0.890 1.00 79.25 121 TYR A C 1
ATOM 939 O O . TYR A 1 121 ? -10.975 1.292 -0.370 1.00 79.25 121 TYR A O 1
ATOM 947 N N . PHE A 1 122 ? -12.040 2.474 -1.960 1.00 81.62 122 PHE A N 1
ATOM 948 C CA . PHE A 1 122 ? -12.662 1.316 -2.595 1.00 81.62 122 PHE A CA 1
ATOM 949 C C . PHE A 1 122 ? -11.632 0.224 -2.923 1.00 81.62 122 PHE A C 1
ATOM 951 O O . PHE A 1 122 ? -10.600 0.469 -3.549 1.00 81.62 122 PHE A O 1
ATOM 958 N N . GLY A 1 123 ? -11.910 -0.998 -2.470 1.00 69.94 123 GLY A N 1
ATOM 959 C CA . GLY A 1 123 ? -11.071 -2.170 -2.692 1.00 69.94 123 GLY A CA 1
ATOM 960 C C . GLY A 1 123 ? -9.818 -2.256 -1.815 1.00 69.94 123 GLY A C 1
ATOM 961 O O . GLY A 1 123 ? -9.200 -3.320 -1.802 1.00 69.94 123 GLY A O 1
ATOM 962 N N . LYS A 1 124 ? -9.449 -1.205 -1.066 1.00 72.25 124 LYS A N 1
ATOM 963 C CA . LYS A 1 124 ? -8.340 -1.258 -0.101 1.00 72.25 124 LYS A CA 1
ATOM 964 C C . LYS A 1 124 ? -8.764 -2.046 1.133 1.00 72.25 124 LYS A C 1
ATOM 966 O O . LYS A 1 124 ? -9.864 -1.845 1.638 1.00 72.25 124 LYS A O 1
ATOM 971 N N . THR A 1 125 ? -7.876 -2.897 1.634 1.00 79.56 125 THR A N 1
ATOM 972 C CA . THR A 1 125 ? -8.130 -3.761 2.790 1.00 79.56 125 THR A CA 1
ATOM 973 C C . THR A 1 125 ? -7.074 -3.512 3.854 1.00 79.56 125 THR A C 1
ATOM 975 O O . THR A 1 125 ? -5.883 -3.517 3.548 1.00 79.56 125 THR A O 1
ATOM 978 N N . PHE A 1 126 ? -7.506 -3.328 5.099 1.00 85.62 126 PHE A N 1
ATOM 979 C CA . PHE A 1 126 ? -6.632 -3.088 6.242 1.00 85.62 126 PHE A CA 1
ATOM 980 C C . PHE A 1 126 ? -6.819 -4.195 7.287 1.00 85.62 126 PHE A C 1
ATOM 982 O O . PHE A 1 126 ? -7.960 -4.552 7.597 1.00 85.62 126 PHE A O 1
ATOM 989 N N . PRO A 1 127 ? -5.733 -4.770 7.829 1.00 86.31 127 PRO A N 1
ATOM 990 C CA . PRO A 1 127 ? -5.831 -5.798 8.853 1.00 86.31 127 PRO A CA 1
ATOM 991 C C . PRO A 1 127 ? -6.269 -5.196 10.190 1.00 86.31 127 PRO A C 1
ATOM 993 O O . PRO A 1 127 ? -5.732 -4.177 10.615 1.00 86.31 127 PRO A O 1
ATOM 996 N N . LEU A 1 128 ? -7.196 -5.860 10.881 1.00 86.25 128 LEU A N 1
ATOM 997 C CA . LEU A 1 128 ? -7.585 -5.491 12.241 1.00 86.25 128 LEU A CA 1
ATOM 998 C C . LEU A 1 128 ? -6.783 -6.341 13.228 1.00 86.25 128 LEU A C 1
ATOM 1000 O O . LEU A 1 128 ? -6.892 -7.570 13.243 1.00 86.25 128 LEU A O 1
ATOM 1004 N N . ARG A 1 129 ? -5.931 -5.692 14.027 1.00 80.00 129 ARG A N 1
ATOM 1005 C CA . ARG A 1 129 ? -5.026 -6.350 14.982 1.00 80.00 129 ARG A CA 1
ATOM 1006 C C . ARG A 1 129 ? -5.150 -5.678 16.339 1.00 80.00 129 ARG A C 1
ATOM 1008 O O . ARG A 1 129 ? -4.743 -4.530 16.481 1.00 80.00 129 ARG A O 1
ATOM 1015 N N . GLY A 1 130 ? -5.679 -6.393 17.333 1.00 86.81 130 GLY A N 1
ATOM 1016 C CA . GLY A 1 130 ? -5.881 -5.827 18.669 1.00 86.81 130 GLY A CA 1
ATOM 1017 C C . GLY A 1 130 ? -6.677 -4.525 18.582 1.00 86.81 130 GLY A C 1
ATOM 1018 O O . GLY A 1 130 ? -7.802 -4.542 18.100 1.00 86.81 130 GLY A O 1
ATOM 1019 N N . LYS A 1 131 ? -6.083 -3.402 18.993 1.00 93.06 131 LYS A N 1
ATOM 1020 C CA . LYS A 1 131 ? -6.672 -2.061 18.890 1.00 93.06 131 LYS A CA 1
ATOM 1021 C C . LYS A 1 131 ? -6.163 -1.360 17.624 1.00 93.06 131 LYS A C 1
ATOM 1023 O O . LYS A 1 131 ? -4.970 -1.121 17.505 1.00 93.06 131 LYS A O 1
ATOM 1028 N N . THR A 1 132 ? -7.055 -1.030 16.695 1.00 94.12 132 THR A N 1
ATOM 1029 C CA . THR A 1 132 ? -6.753 -0.389 15.405 1.00 94.12 132 THR A CA 1
ATOM 1030 C C . THR A 1 132 ? -7.463 0.962 15.315 1.00 94.12 132 THR A C 1
ATOM 1032 O O . THR A 1 132 ? -8.690 1.038 15.307 1.00 94.12 132 THR A O 1
ATOM 1035 N N . SER A 1 133 ? -6.690 2.040 15.266 1.00 96.19 133 SER A N 1
ATOM 1036 C CA . SER A 1 133 ? -7.162 3.423 15.185 1.00 96.19 133 SER A CA 1
ATOM 1037 C C . SER A 1 133 ? -7.398 3.880 13.744 1.00 96.19 133 SER A C 1
ATOM 1039 O O . SER A 1 133 ? -6.645 3.541 12.833 1.00 96.19 133 SER A O 1
ATOM 1041 N N . ILE A 1 134 ? -8.449 4.675 13.536 1.00 96.56 134 ILE A N 1
ATOM 1042 C CA . ILE A 1 134 ? -8.871 5.181 12.226 1.00 96.56 134 ILE A CA 1
ATOM 1043 C C . ILE A 1 134 ? -9.064 6.694 12.312 1.00 96.56 134 ILE A C 1
ATOM 1045 O O . ILE A 1 134 ? -9.732 7.203 13.218 1.00 96.56 134 ILE A O 1
ATOM 1049 N N . GLY A 1 135 ? -8.502 7.437 11.360 1.00 93.94 135 GLY A N 1
ATOM 1050 C CA . GLY A 1 135 ? -8.714 8.880 11.293 1.00 93.94 135 GLY A CA 1
ATOM 1051 C C . GLY A 1 135 ? -7.851 9.598 10.265 1.00 93.94 135 GLY A C 1
ATOM 1052 O O . GLY A 1 135 ? -7.005 9.004 9.601 1.00 93.94 135 GLY A O 1
ATOM 1053 N N . ARG A 1 136 ? -8.061 10.911 10.158 1.00 93.00 136 ARG A N 1
ATOM 1054 C CA . ARG A 1 136 ? -7.397 11.785 9.180 1.00 93.00 136 ARG A CA 1
ATOM 1055 C C . ARG A 1 136 ? -5.982 12.198 9.565 1.00 93.00 136 ARG A C 1
ATOM 1057 O O . ARG A 1 136 ? -5.301 12.812 8.762 1.00 93.00 136 ARG A O 1
ATOM 1064 N N . HIS A 1 137 ? -5.518 11.917 10.780 1.00 89.94 137 HIS A N 1
ATOM 1065 C CA . HIS A 1 137 ? -4.110 12.139 11.121 1.00 89.94 137 HIS A CA 1
ATOM 1066 C C . HIS A 1 137 ? -3.254 10.944 10.686 1.00 89.94 137 HIS A C 1
ATOM 1068 O O . HIS A 1 137 ? -3.732 9.810 10.729 1.00 89.94 137 HIS A O 1
ATOM 1074 N N . SER A 1 138 ? -1.995 11.183 10.318 1.00 84.38 138 SER A N 1
ATOM 1075 C CA . SER A 1 138 ? -1.046 10.134 9.907 1.00 84.38 138 SER A CA 1
ATOM 1076 C C . SER A 1 138 ? -0.730 9.126 11.013 1.00 84.38 138 SER A C 1
ATOM 1078 O O . SER A 1 138 ? -0.360 8.000 10.718 1.00 84.38 138 SER A O 1
ATOM 1080 N N . ASP A 1 139 ? -0.921 9.503 12.278 1.00 87.50 139 ASP A N 1
ATOM 1081 C CA . ASP A 1 139 ? -0.615 8.654 13.442 1.00 87.50 139 ASP A CA 1
ATOM 1082 C C . ASP A 1 139 ? -1.717 7.625 13.748 1.00 87.50 139 ASP A C 1
ATOM 1084 O O . ASP A 1 139 ? -1.813 7.132 14.873 1.00 87.50 139 ASP A O 1
ATOM 1088 N N . ASN A 1 140 ? -2.653 7.403 12.826 1.00 85.25 140 ASN A N 1
ATOM 1089 C CA . ASN A 1 140 ? -3.635 6.329 12.939 1.00 85.25 140 ASN A CA 1
ATOM 1090 C C . ASN A 1 140 ? -3.152 5.115 12.164 1.00 85.25 140 ASN A C 1
ATOM 1092 O O . ASN A 1 140 ? -2.573 5.259 11.090 1.00 85.25 140 ASN A O 1
ATOM 1096 N N . ASP A 1 141 ? -3.489 3.930 12.660 1.00 83.88 141 ASP A N 1
ATOM 1097 C CA . ASP A 1 141 ? -3.189 2.671 11.973 1.00 83.88 141 ASP A CA 1
ATOM 1098 C C . ASP A 1 141 ? -3.829 2.638 10.576 1.00 83.88 141 ASP A C 1
ATOM 1100 O O . ASP A 1 141 ? -3.235 2.155 9.612 1.00 83.88 141 ASP A O 1
ATOM 1104 N N . ILE A 1 142 ? -5.032 3.209 10.452 1.00 88.88 142 ILE A N 1
ATOM 1105 C CA . ILE A 1 142 ? -5.708 3.453 9.180 1.00 88.88 142 ILE A CA 1
ATOM 1106 C C . ILE A 1 142 ? -5.824 4.964 8.965 1.00 88.88 142 ILE A C 1
ATOM 1108 O O . ILE A 1 142 ? -6.724 5.634 9.482 1.00 88.88 142 ILE A O 1
ATOM 1112 N N . PHE A 1 143 ? -4.901 5.495 8.163 1.00 90.31 143 PHE A N 1
ATOM 1113 C CA . PHE A 1 143 ? -4.886 6.891 7.738 1.00 90.31 143 PHE A CA 1
ATOM 1114 C C . PHE A 1 143 ? -5.916 7.151 6.625 1.00 90.31 143 PHE A C 1
ATOM 1116 O O . PHE A 1 143 ? -5.757 6.736 5.469 1.00 90.31 143 PHE A O 1
ATOM 1123 N N . VAL A 1 144 ? -6.983 7.869 6.984 1.00 86.69 144 VAL A N 1
ATOM 1124 C CA . VAL A 1 144 ? -8.098 8.228 6.098 1.00 86.69 144 VAL A CA 1
ATOM 1125 C C . VAL A 1 144 ? -8.059 9.726 5.781 1.00 86.69 144 VAL A C 1
ATOM 1127 O O . VAL A 1 144 ? -8.662 10.535 6.485 1.00 86.69 144 VAL A O 1
ATOM 1130 N N . ASN A 1 145 ? -7.333 10.109 4.727 1.00 87.12 145 ASN A N 1
ATOM 1131 C CA . ASN A 1 145 ? -7.123 11.504 4.334 1.00 87.12 145 ASN A CA 1
ATOM 1132 C C . ASN A 1 145 ? -8.288 12.066 3.506 1.00 87.12 145 ASN A C 1
ATOM 1134 O O . ASN A 1 145 ? -8.151 12.299 2.306 1.00 87.12 145 ASN A O 1
ATOM 1138 N N . VAL A 1 146 ? -9.452 12.214 4.134 1.00 84.19 146 VAL A N 1
ATOM 1139 C CA . VAL A 1 146 ? -10.670 12.725 3.491 1.00 84.19 146 VAL A CA 1
ATOM 1140 C C . VAL A 1 146 ? -11.322 13.753 4.400 1.00 84.19 146 VAL A C 1
ATOM 1142 O O . VAL A 1 146 ? -11.411 13.546 5.613 1.00 84.19 146 VAL A O 1
ATOM 1145 N N . ASP A 1 147 ? -11.781 14.856 3.816 1.00 87.69 147 ASP A N 1
ATOM 1146 C CA . ASP A 1 147 ? -12.533 15.877 4.540 1.00 87.69 147 ASP A CA 1
ATOM 1147 C C . ASP A 1 147 ? -13.796 15.282 5.176 1.00 87.69 147 ASP A C 1
ATOM 1149 O O . ASP A 1 147 ? -14.409 14.370 4.633 1.00 87.69 147 ASP A O 1
ATOM 1153 N N . GLY A 1 148 ? -14.149 15.757 6.371 1.00 89.12 148 GLY A N 1
ATOM 1154 C CA . GLY A 1 148 ? -15.226 15.175 7.187 1.00 89.12 148 GLY A CA 1
ATOM 1155 C C . GLY A 1 148 ? -14.772 14.054 8.131 1.00 89.12 148 GLY A C 1
ATOM 1156 O O . GLY A 1 148 ? -15.438 13.775 9.129 1.00 89.12 148 GLY A O 1
ATOM 1157 N N . ILE A 1 149 ? -13.581 13.479 7.924 1.00 95.62 149 ILE A N 1
ATOM 1158 C CA . ILE A 1 149 ? -12.975 12.551 8.884 1.00 95.62 149 ILE A CA 1
ATOM 1159 C C . ILE A 1 149 ? -12.173 13.325 9.943 1.00 95.62 149 ILE A C 1
ATOM 1161 O O . ILE A 1 149 ? -11.258 14.101 9.646 1.00 95.62 149 ILE A O 1
ATOM 1165 N N . SER A 1 150 ? -12.487 13.099 11.220 1.00 96.94 150 SER A N 1
ATOM 1166 C CA . SER A 1 150 ? -11.728 13.648 12.349 1.00 96.94 150 SER A CA 1
ATOM 1167 C C . SER A 1 150 ? -10.306 13.075 12.447 1.00 96.94 150 SER A C 1
ATOM 1169 O O . SER A 1 150 ? -10.021 11.963 12.006 1.00 96.94 150 SER A O 1
ATOM 1171 N N . ARG A 1 151 ? -9.387 13.838 13.057 1.00 94.12 151 ARG A N 1
ATOM 1172 C CA . ARG A 1 151 ? -7.969 13.451 13.227 1.00 94.12 151 ARG A CA 1
ATOM 1173 C C . ARG A 1 151 ? -7.806 12.097 13.917 1.00 94.12 151 ARG A C 1
ATOM 1175 O O . ARG A 1 151 ? -7.027 11.281 13.443 1.00 94.12 151 ARG A O 1
ATOM 1182 N N . LYS A 1 152 ? -8.553 11.868 14.995 1.00 96.44 152 LYS A N 1
ATOM 1183 C CA . LYS A 1 152 ? -8.767 10.579 15.660 1.00 96.44 152 LYS A CA 1
ATOM 1184 C C . LYS A 1 152 ? -10.276 10.348 15.602 1.00 96.44 152 LYS A C 1
ATOM 1186 O O . LYS A 1 152 ? -11.002 11.093 16.247 1.00 96.44 152 LYS A O 1
ATOM 1191 N N . HIS A 1 153 ? -10.746 9.467 14.722 1.00 97.88 153 HIS A N 1
ATOM 1192 C CA . HIS A 1 153 ? -12.177 9.349 14.425 1.00 97.88 153 HIS A CA 1
ATOM 1193 C C . HIS A 1 153 ? -12.803 8.210 15.216 1.00 97.88 153 HIS A C 1
ATOM 1195 O O . HIS A 1 153 ? -13.720 8.432 15.996 1.00 97.88 153 HIS A O 1
ATOM 1201 N N . ALA A 1 154 ? -12.273 7.005 15.041 1.00 98.19 154 ALA A N 1
ATOM 1202 C CA . ALA A 1 154 ? -12.780 5.812 15.690 1.00 98.19 154 ALA A CA 1
ATOM 1203 C C . ALA A 1 154 ? -11.644 4.835 15.977 1.00 98.19 154 ALA A C 1
ATOM 1205 O O . ALA A 1 154 ? -10.546 4.936 15.420 1.00 98.19 154 ALA A O 1
ATOM 1206 N N . VAL A 1 155 ? -11.923 3.867 16.834 1.00 98.12 155 VAL A N 1
ATOM 1207 C CA . VAL A 1 155 ? -11.053 2.729 17.102 1.00 98.12 155 VAL A CA 1
ATOM 1208 C C . VAL A 1 155 ? -11.863 1.455 16.970 1.00 98.12 155 VAL A C 1
ATOM 1210 O O . VAL A 1 155 ? -12.955 1.359 17.517 1.00 98.12 155 VAL A O 1
ATOM 1213 N N . ILE A 1 156 ? -11.294 0.463 16.294 1.00 97.31 156 ILE A N 1
ATOM 1214 C CA . ILE A 1 156 ? -11.815 -0.899 16.266 1.00 97.31 156 ILE A CA 1
ATOM 1215 C C . ILE A 1 156 ? -10.921 -1.777 17.138 1.00 97.31 156 ILE A C 1
ATOM 1217 O O . ILE A 1 156 ? -9.704 -1.781 16.973 1.00 97.31 156 ILE A O 1
ATOM 1221 N N . SER A 1 157 ? -11.517 -2.526 18.059 1.00 95.38 157 SER A N 1
ATOM 1222 C CA . SER A 1 157 ? -10.822 -3.440 18.961 1.00 95.38 157 SER A CA 1
ATOM 1223 C C . SER A 1 157 ? -11.233 -4.885 18.690 1.00 95.38 157 SER A C 1
ATOM 1225 O O . SER A 1 157 ? -12.413 -5.220 18.703 1.00 95.38 157 SER A O 1
ATOM 1227 N N . VAL A 1 158 ? -10.248 -5.755 18.480 1.00 89.31 158 VAL A N 1
ATOM 1228 C CA . VAL A 1 158 ? -10.399 -7.211 18.494 1.00 89.31 158 VAL A CA 1
ATOM 1229 C C . VAL A 1 158 ? -10.331 -7.667 19.948 1.00 89.31 158 VAL A C 1
ATOM 1231 O O . VAL A 1 158 ? -9.276 -7.587 20.579 1.00 89.31 158 VAL A O 1
ATOM 1234 N N . THR A 1 159 ? -11.453 -8.133 20.483 1.00 85.50 159 THR A N 1
ATOM 1235 C CA . THR A 1 159 ? -11.574 -8.649 21.850 1.00 85.50 159 THR A CA 1
ATOM 1236 C C . THR A 1 159 ? -11.722 -10.173 21.834 1.00 85.50 159 THR A C 1
ATOM 1238 O O . THR A 1 159 ? -11.863 -10.792 20.777 1.00 85.50 159 THR A O 1
ATOM 1241 N N . ALA A 1 160 ? -11.714 -10.805 23.012 1.00 77.44 160 ALA A N 1
ATOM 1242 C CA . ALA A 1 160 ? -12.015 -12.234 23.129 1.00 77.44 160 ALA A CA 1
ATOM 1243 C C . ALA A 1 160 ? -13.434 -12.584 22.631 1.00 77.44 160 ALA A C 1
ATOM 1245 O O . ALA A 1 160 ? -13.657 -13.693 22.150 1.00 77.44 160 ALA A O 1
ATOM 1246 N N . ASN A 1 161 ? -14.365 -11.626 22.703 1.00 77.38 161 ASN A N 1
ATOM 1247 C CA . ASN A 1 161 ? -15.780 -11.823 22.389 1.00 77.38 161 ASN A CA 1
ATOM 1248 C C . ASN A 1 161 ? -16.143 -11.443 20.943 1.00 77.38 161 ASN A C 1
ATOM 1250 O O . ASN A 1 161 ? -17.231 -11.778 20.486 1.00 77.38 161 ASN A O 1
ATOM 1254 N N . GLY A 1 162 ? -15.254 -10.773 20.201 1.00 84.12 162 GLY A N 1
ATOM 1255 C CA . GLY A 1 162 ? -15.534 -10.340 18.832 1.00 84.12 162 GLY A CA 1
ATOM 1256 C C . GLY A 1 162 ? -14.821 -9.047 18.456 1.00 84.12 162 GLY A C 1
ATOM 1257 O O . GLY A 1 162 ? -13.701 -8.792 18.894 1.00 84.12 162 GLY A O 1
ATOM 1258 N N . LEU A 1 163 ? -15.466 -8.244 17.613 1.00 94.00 163 LEU A N 1
ATOM 1259 C CA . LEU A 1 163 ? -15.007 -6.905 17.267 1.00 94.00 163 LEU A CA 1
ATOM 1260 C C . LEU A 1 163 ? -15.901 -5.870 17.944 1.00 94.00 163 LEU A C 1
ATOM 1262 O O . LEU A 1 163 ? -17.113 -6.042 18.037 1.00 94.00 163 LEU A O 1
ATOM 1266 N N . GLU A 1 164 ? -15.298 -4.770 18.358 1.00 97.00 164 GLU A N 1
ATOM 1267 C CA . GLU A 1 164 ? -15.993 -3.616 18.912 1.00 97.00 164 GLU A CA 1
ATOM 1268 C C . GLU A 1 164 ? -15.471 -2.350 18.238 1.00 97.00 164 GLU A C 1
ATOM 1270 O O . GLU A 1 164 ? -14.271 -2.243 17.987 1.00 97.00 164 GLU A O 1
ATOM 1275 N N . ILE A 1 165 ? -16.349 -1.397 17.942 1.00 98.00 165 ILE A N 1
ATOM 1276 C CA . ILE A 1 165 ? -15.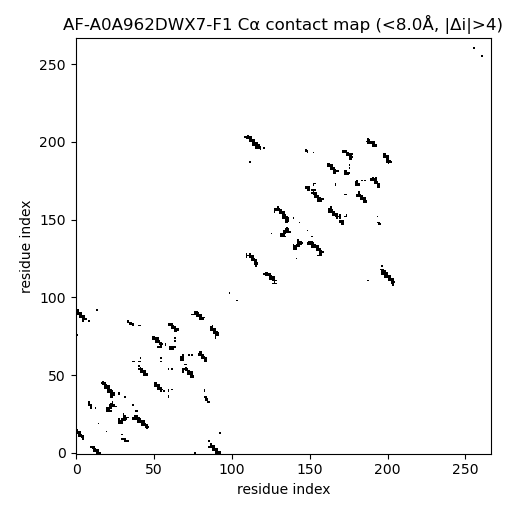982 -0.067 17.455 1.00 98.00 165 ILE A CA 1
ATOM 1277 C C . ILE A 1 165 ? -16.369 0.991 18.481 1.00 98.00 165 ILE A C 1
ATOM 1279 O O . ILE A 1 165 ? -17.436 0.915 19.086 1.00 98.00 165 ILE A O 1
ATOM 1283 N N . GLU A 1 166 ? -15.506 1.984 18.656 1.00 98.38 166 GLU A N 1
ATOM 1284 C CA . GLU A 1 166 ? -15.714 3.142 19.520 1.00 98.38 166 GLU A CA 1
ATOM 1285 C C . GLU A 1 166 ? -15.421 4.426 18.736 1.00 98.38 166 GLU A C 1
ATOM 1287 O O . GLU A 1 166 ? -14.350 4.568 18.141 1.00 98.38 166 GLU A O 1
ATOM 1292 N N . ASP A 1 167 ? -16.373 5.356 18.727 1.00 98.44 167 ASP A N 1
ATOM 1293 C CA . ASP A 1 167 ? -16.206 6.704 18.190 1.00 98.44 167 ASP A CA 1
ATOM 1294 C C . ASP A 1 167 ? -15.468 7.581 19.211 1.00 98.44 167 ASP A C 1
ATOM 1296 O O . ASP A 1 167 ? -15.839 7.640 20.381 1.00 98.44 167 ASP A O 1
ATOM 1300 N N . LEU A 1 168 ? -14.428 8.294 18.776 1.00 97.75 168 LEU A N 1
ATOM 1301 C CA . LEU A 1 168 ? -13.577 9.112 19.648 1.00 97.75 168 LEU A CA 1
ATOM 1302 C C . LEU A 1 168 ? -14.037 10.578 19.737 1.00 97.75 168 LEU A C 1
ATOM 1304 O O . LEU A 1 168 ? -13.212 11.482 19.888 1.00 97.75 168 LEU A O 1
ATOM 1308 N N . GLY A 1 169 ? -15.342 10.829 19.613 1.00 96.00 169 GLY A N 1
ATOM 1309 C CA . GLY A 1 169 ? -15.900 12.180 19.553 1.00 96.00 169 GLY A CA 1
ATOM 1310 C C . GLY A 1 169 ? -15.703 12.810 18.177 1.00 96.00 169 GLY A C 1
ATOM 1311 O O . GLY A 1 169 ? -15.299 13.971 18.061 1.00 96.00 169 GLY A O 1
ATOM 1312 N N . SER A 1 170 ? -15.931 12.028 17.123 1.00 97.19 170 SER A N 1
ATOM 1313 C CA . SER A 1 170 ? -15.788 12.504 15.755 1.00 97.19 170 SER A CA 1
ATOM 1314 C C . SER A 1 170 ? -16.857 13.545 15.405 1.00 97.19 170 SER A C 1
ATOM 1316 O O . SER A 1 170 ? -17.968 13.556 15.935 1.00 97.19 170 SER A O 1
ATOM 1318 N N . SER A 1 171 ? -16.525 14.445 14.478 1.00 96.62 171 SER A N 1
ATOM 1319 C CA . SER A 1 171 ? -17.400 15.562 14.105 1.00 96.62 171 SER A CA 1
ATOM 1320 C C . SER A 1 171 ? -18.674 15.087 13.400 1.00 96.62 171 SER A C 1
ATOM 1322 O O . SER A 1 171 ? -19.758 15.588 13.690 1.00 96.62 171 SER A O 1
ATOM 1324 N N . ASN A 1 172 ? -18.552 14.092 12.515 1.00 95.88 172 ASN A N 1
ATOM 1325 C CA . ASN A 1 172 ? -19.667 13.602 11.695 1.00 95.88 172 ASN A CA 1
ATOM 1326 C C . ASN A 1 172 ? -20.270 12.290 12.228 1.00 95.88 172 ASN A C 1
ATOM 1328 O O . ASN A 1 172 ? -21.370 11.904 11.820 1.00 95.88 172 ASN A O 1
ATOM 1332 N N . GLY A 1 173 ? -19.615 11.661 13.207 1.00 97.00 173 GLY A N 1
ATOM 1333 C CA . GLY A 1 173 ? -20.043 10.417 13.828 1.00 97.00 173 GLY A CA 1
ATOM 1334 C C . GLY A 1 173 ? -19.597 9.165 13.078 1.00 97.00 173 GLY A C 1
ATOM 1335 O O . GLY A 1 173 ? -19.394 9.172 11.862 1.00 97.00 173 GLY A O 1
ATOM 1336 N N . THR A 1 174 ? -19.553 8.071 13.831 1.00 98.38 174 THR A N 1
ATOM 1337 C CA . THR A 1 174 ? -19.395 6.705 13.333 1.00 98.38 174 THR A CA 1
ATOM 1338 C C . THR A 1 174 ? -20.760 6.031 13.216 1.00 98.38 174 THR A C 1
ATOM 1340 O O . THR A 1 174 ? -21.595 6.152 14.115 1.00 98.38 174 THR A O 1
ATOM 1343 N N . TYR A 1 175 ? -20.990 5.308 12.120 1.00 98.38 175 TYR A N 1
ATOM 1344 C CA . TYR A 1 175 ? -22.228 4.568 11.884 1.00 98.38 175 TYR A CA 1
ATOM 1345 C C . TYR A 1 175 ? -21.933 3.099 11.592 1.00 98.38 175 TYR A C 1
ATOM 1347 O O . TYR A 1 175 ? -21.003 2.795 10.843 1.00 98.38 175 TYR A O 1
ATOM 1355 N N . VAL A 1 176 ? -22.757 2.204 12.130 1.00 98.44 176 VAL A N 1
ATOM 1356 C CA . VAL A 1 176 ? -22.736 0.762 11.854 1.00 98.44 176 VAL A CA 1
ATOM 1357 C C . VAL A 1 176 ? -24.079 0.393 11.240 1.00 98.44 176 VAL A C 1
ATOM 1359 O O . VAL A 1 176 ? -25.117 0.663 11.834 1.00 98.44 176 VAL A O 1
ATOM 1362 N N . ASN A 1 177 ? -24.075 -0.163 10.027 1.00 97.00 177 ASN A N 1
ATOM 1363 C CA . ASN A 1 177 ? -25.287 -0.536 9.284 1.00 97.00 177 ASN A CA 1
ATOM 1364 C C . ASN A 1 177 ? -26.338 0.596 9.192 1.00 97.00 177 ASN A C 1
ATOM 1366 O O . ASN A 1 177 ? -27.541 0.355 9.178 1.00 97.00 177 ASN A O 1
ATOM 1370 N N . GLY A 1 178 ? -25.872 1.848 9.121 1.00 95.62 178 GLY A N 1
ATOM 1371 C CA . GLY A 1 178 ? -26.715 3.044 9.023 1.00 95.62 178 GLY A CA 1
ATOM 1372 C C . GLY A 1 178 ? -27.106 3.686 10.358 1.00 95.62 178 GLY A C 1
ATOM 1373 O O . GLY A 1 178 ? -27.565 4.828 10.353 1.00 95.62 178 GLY A O 1
ATOM 1374 N N . GLU A 1 179 ? -26.864 3.031 11.493 1.00 97.62 179 GLU A N 1
ATOM 1375 C CA . GLU A 1 179 ? -27.165 3.570 12.822 1.00 97.62 179 GLU A CA 1
ATOM 1376 C C . GLU A 1 179 ? -25.945 4.271 13.425 1.00 97.62 179 GLU A C 1
ATOM 1378 O O . GLU A 1 179 ? -24.837 3.738 13.391 1.00 97.62 179 GLU A O 1
ATOM 1383 N N . LYS A 1 180 ? -26.128 5.480 13.972 1.00 97.88 180 LYS A N 1
ATOM 1384 C CA . LYS A 1 180 ? -25.045 6.239 14.616 1.00 97.88 180 LYS A CA 1
ATOM 1385 C C . LYS A 1 180 ? -24.715 5.622 15.970 1.00 97.88 180 LYS A C 1
ATOM 1387 O O . LYS A 1 180 ? -25.607 5.468 16.800 1.00 97.88 180 LYS A O 1
ATOM 1392 N N . VAL A 1 181 ? -23.439 5.357 16.224 1.00 98.06 181 VAL A N 1
ATOM 1393 C CA . VAL A 1 181 ? -22.983 4.711 17.459 1.00 98.06 181 VAL A CA 1
ATOM 1394 C C . VAL A 1 181 ? -21.854 5.498 18.113 1.00 98.06 181 VAL A C 1
ATOM 1396 O O . VAL A 1 181 ? -21.019 6.099 17.440 1.00 98.06 181 VAL A O 1
ATOM 1399 N N . THR A 1 182 ? -21.819 5.482 19.443 1.00 97.56 182 THR A N 1
ATOM 1400 C CA . THR A 1 182 ? -20.634 5.870 20.224 1.00 97.56 182 THR A CA 1
ATOM 1401 C C . THR A 1 182 ? -19.760 4.658 20.515 1.00 97.56 182 THR A C 1
ATOM 1403 O O . THR A 1 182 ? -18.539 4.752 20.468 1.00 97.56 182 THR A O 1
ATOM 1406 N N . LYS A 1 183 ? -20.387 3.508 20.777 1.00 97.44 183 LYS A N 1
ATOM 1407 C CA . LYS A 1 183 ? -19.735 2.223 21.003 1.00 97.44 183 LYS A CA 1
ATOM 1408 C C . LYS A 1 183 ? -20.673 1.091 20.581 1.00 97.44 183 LYS A C 1
ATOM 1410 O O . LYS A 1 183 ? -21.852 1.143 20.924 1.00 97.44 183 LYS A O 1
ATOM 1415 N N . ALA A 1 184 ? -20.180 0.111 19.828 1.00 96.69 184 ALA A N 1
ATOM 1416 C CA . ALA A 1 184 ? -20.989 -1.013 19.354 1.00 96.69 184 ALA A CA 1
ATOM 1417 C C . ALA A 1 184 ? -20.149 -2.265 19.076 1.00 96.69 184 ALA A C 1
ATOM 1419 O O . ALA A 1 184 ? -19.015 -2.171 18.605 1.00 96.69 184 ALA A O 1
ATOM 1420 N N . GLU A 1 185 ? -20.735 -3.440 19.302 1.00 96.56 185 GLU A N 1
ATOM 1421 C CA . GLU A 1 185 ? -20.204 -4.695 18.768 1.00 96.56 185 GLU A CA 1
ATOM 1422 C C . GLU A 1 185 ? -20.427 -4.750 17.253 1.00 96.56 185 GLU A C 1
ATOM 1424 O O . GLU A 1 185 ? -21.500 -4.393 16.767 1.00 96.56 185 GLU A O 1
ATOM 1429 N N . ILE A 1 186 ? -19.424 -5.219 16.511 1.00 96.12 186 ILE A N 1
ATOM 1430 C CA . ILE A 1 186 ? -19.489 -5.374 15.053 1.00 96.12 186 ILE A CA 1
ATOM 1431 C C . ILE A 1 186 ? -19.102 -6.799 14.654 1.00 96.12 186 ILE A C 1
ATOM 1433 O O . ILE A 1 186 ? -18.362 -7.500 15.350 1.00 96.12 186 ILE A O 1
ATOM 1437 N N . LYS A 1 187 ? -19.614 -7.254 13.518 1.00 94.19 187 LYS A N 1
ATOM 1438 C CA . LYS A 1 187 ? -19.448 -8.612 12.999 1.00 94.19 187 LYS A CA 1
ATOM 1439 C C . LYS A 1 187 ? -18.994 -8.576 11.550 1.00 94.19 187 LYS A C 1
ATOM 1441 O O . LYS A 1 187 ? -19.047 -7.559 10.864 1.00 94.19 187 LYS A O 1
ATOM 1446 N N . VAL A 1 188 ? -18.527 -9.723 11.069 1.00 92.62 188 VAL A N 1
ATOM 1447 C CA . VAL A 1 188 ? -18.234 -9.895 9.644 1.00 92.62 188 VAL A CA 1
ATOM 1448 C C . VAL A 1 188 ? -19.512 -9.689 8.836 1.00 92.62 188 VAL A C 1
ATOM 1450 O O . VAL A 1 188 ? -20.536 -10.289 9.147 1.00 92.62 188 VAL A O 1
ATOM 1453 N N . GLY A 1 189 ? -19.424 -8.864 7.795 1.00 90.62 189 GLY A N 1
ATOM 1454 C CA . GLY A 1 189 ? -20.552 -8.439 6.973 1.00 90.62 189 GLY A CA 1
ATOM 1455 C C . GLY A 1 189 ? -21.113 -7.066 7.342 1.00 90.62 189 GLY A C 1
ATOM 1456 O O . GLY A 1 189 ? -21.828 -6.500 6.520 1.00 90.62 189 GLY A O 1
ATOM 1457 N N . ASP A 1 190 ? -20.762 -6.503 8.503 1.00 97.12 190 ASP A N 1
ATOM 1458 C CA . ASP A 1 190 ? -21.249 -5.178 8.892 1.00 97.12 190 ASP A CA 1
ATOM 1459 C C . ASP A 1 190 ? -20.576 -4.066 8.085 1.00 97.12 190 ASP A C 1
ATOM 1461 O O . ASP A 1 190 ? -19.362 -4.086 7.832 1.00 97.12 190 ASP A O 1
ATOM 1465 N N . GLU A 1 191 ? -21.380 -3.072 7.707 1.00 97.94 191 GLU A N 1
ATOM 1466 C CA . GLU A 1 191 ? -20.917 -1.853 7.061 1.00 97.94 191 GLU A CA 1
ATOM 1467 C C . GLU A 1 191 ? -20.618 -0.780 8.114 1.00 97.94 191 GLU A C 1
ATOM 1469 O O . GLU A 1 191 ? -21.481 -0.397 8.903 1.00 97.94 191 GLU A O 1
ATOM 1474 N N . ILE A 1 192 ? -19.395 -0.258 8.094 1.00 98.12 192 ILE A N 1
ATOM 1475 C CA . ILE A 1 192 ? -18.963 0.879 8.902 1.00 98.12 192 ILE A CA 1
ATOM 1476 C C . ILE A 1 192 ? -18.915 2.108 8.008 1.00 98.12 192 ILE A C 1
ATOM 1478 O O . ILE A 1 192 ? -18.199 2.125 7.006 1.00 98.12 192 ILE A O 1
ATOM 1482 N N . LYS A 1 193 ? -19.624 3.166 8.384 1.00 97.69 193 LYS A N 1
ATOM 1483 C CA . LYS A 1 193 ? -19.584 4.451 7.687 1.00 97.69 193 LYS A CA 1
ATOM 1484 C C . LYS A 1 193 ? -18.976 5.514 8.595 1.00 97.69 193 LYS A C 1
ATOM 1486 O O . LYS A 1 193 ? -19.470 5.760 9.692 1.00 97.69 193 LYS A O 1
ATOM 1491 N N . LEU A 1 194 ? -17.923 6.154 8.097 1.00 96.56 194 LEU A N 1
ATOM 1492 C CA . LEU A 1 194 ? -17.293 7.331 8.685 1.00 96.56 194 LEU A CA 1
ATOM 1493 C C . LEU A 1 194 ? -17.481 8.471 7.687 1.00 96.56 194 LEU A C 1
ATOM 1495 O O . LEU A 1 194 ? -16.886 8.453 6.608 1.00 96.56 194 LEU A O 1
ATOM 1499 N N . ASP A 1 195 ? -18.345 9.428 8.016 1.00 93.19 195 ASP A N 1
ATOM 1500 C CA . ASP A 1 195 ? -18.753 10.487 7.087 1.00 93.19 195 ASP A CA 1
ATOM 1501 C C . ASP A 1 195 ? -19.151 9.934 5.695 1.00 93.19 195 ASP A C 1
ATOM 1503 O O . ASP A 1 195 ? -20.104 9.164 5.585 1.00 93.19 195 ASP A O 1
ATOM 1507 N N . ASN A 1 196 ? -18.426 10.277 4.628 1.00 86.50 196 ASN A N 1
ATOM 1508 C CA . ASN A 1 196 ? -18.725 9.857 3.258 1.00 86.50 196 ASN A CA 1
ATOM 1509 C C . ASN A 1 196 ? -18.019 8.556 2.831 1.00 86.50 196 ASN A C 1
ATOM 1511 O O . ASN A 1 196 ? -18.203 8.086 1.703 1.00 86.50 196 ASN A O 1
ATOM 1515 N N . ILE A 1 197 ? -17.227 7.946 3.717 1.00 90.25 197 ILE A N 1
ATOM 1516 C CA . ILE A 1 197 ? -16.487 6.714 3.436 1.00 90.25 197 ILE A CA 1
ATOM 1517 C C . ILE A 1 197 ? -17.157 5.528 4.122 1.00 90.25 197 ILE A C 1
ATOM 1519 O O . ILE A 1 197 ? -17.503 5.579 5.301 1.00 90.25 197 ILE A O 1
ATOM 1523 N N . ARG A 1 198 ? -17.322 4.442 3.366 1.00 94.06 198 ARG A N 1
ATOM 1524 C CA . ARG A 1 198 ? -17.909 3.187 3.822 1.00 94.06 198 ARG A CA 1
ATOM 1525 C C . ARG A 1 198 ? -16.892 2.065 3.731 1.00 94.06 198 ARG A C 1
ATOM 1527 O O . ARG A 1 198 ? -16.140 1.955 2.756 1.00 94.06 198 ARG A O 1
ATOM 1534 N N . PHE A 1 199 ? -16.918 1.211 4.736 1.00 96.50 199 PHE A N 1
ATOM 1535 C CA . PHE A 1 199 ? -16.086 0.036 4.869 1.00 96.50 199 PHE A CA 1
ATOM 1536 C C . PHE A 1 199 ? -16.940 -1.180 5.219 1.00 96.50 199 PHE A C 1
ATOM 1538 O O . PHE A 1 199 ? -17.990 -1.040 5.826 1.00 96.50 199 PHE A O 1
ATOM 1545 N N . LEU A 1 200 ? -16.463 -2.370 4.879 1.00 94.56 200 LEU A N 1
ATOM 1546 C CA . LEU A 1 200 ? -17.086 -3.646 5.197 1.00 94.56 200 LEU A CA 1
ATOM 1547 C C . LEU A 1 200 ? -16.130 -4.477 6.049 1.00 94.56 200 LEU A C 1
ATOM 1549 O O . LEU A 1 200 ? -14.954 -4.625 5.696 1.00 94.56 200 LEU A O 1
ATOM 1553 N N . ILE A 1 201 ? -16.631 -5.048 7.141 1.00 95.19 201 ILE A N 1
ATOM 1554 C CA . ILE A 1 201 ? -15.872 -6.006 7.944 1.00 95.19 201 ILE A CA 1
ATOM 1555 C C . ILE A 1 201 ? -15.876 -7.361 7.243 1.00 95.19 201 ILE A C 1
ATOM 1557 O O . ILE A 1 201 ? -16.926 -7.899 6.894 1.00 95.19 201 ILE A O 1
ATOM 1561 N N . GLN A 1 202 ? -14.698 -7.942 7.046 1.00 89.12 202 GLN A N 1
ATOM 1562 C CA . GLN A 1 202 ? -14.531 -9.239 6.400 1.00 89.12 202 GLN A CA 1
ATOM 1563 C C . GLN A 1 202 ? -13.642 -10.152 7.240 1.00 89.12 202 GLN A C 1
ATOM 1565 O O . GLN A 1 202 ? -12.787 -9.691 7.993 1.00 89.12 202 GLN A O 1
ATOM 1570 N N . SER A 1 203 ? -13.817 -11.460 7.079 1.00 86.00 203 SER A N 1
ATOM 1571 C CA . SER A 1 203 ? -12.799 -12.434 7.461 1.00 86.00 203 SER A CA 1
ATOM 1572 C C . SER A 1 203 ? -12.108 -12.912 6.183 1.00 86.00 203 SER A C 1
ATOM 1574 O O . SER A 1 203 ? -12.813 -13.300 5.248 1.00 86.00 203 SER A O 1
ATOM 1576 N N . PRO A 1 204 ? -10.767 -12.884 6.095 1.00 64.88 204 PRO A N 1
ATOM 1577 C CA . PRO A 1 204 ? -10.053 -13.346 4.906 1.00 64.88 204 PRO A CA 1
ATOM 1578 C C . PRO A 1 204 ? -10.226 -14.851 4.625 1.00 64.88 204 PRO A C 1
ATOM 1580 O O . PRO A 1 204 ? -9.862 -15.298 3.543 1.00 64.88 204 PRO A O 1
ATOM 1583 N N . GLU A 1 205 ? -10.826 -15.620 5.543 1.00 58.78 205 GLU A N 1
ATOM 1584 C CA . GLU A 1 205 ? -11.213 -17.022 5.316 1.00 58.78 205 GLU A CA 1
ATOM 1585 C C . GLU A 1 205 ? -12.530 -17.181 4.528 1.00 58.78 205 GLU A C 1
ATOM 1587 O O . GLU A 1 205 ? -12.865 -18.284 4.096 1.00 58.78 205 GLU A O 1
ATOM 1592 N N . MET A 1 206 ? -13.283 -16.102 4.288 1.00 46.41 206 MET A N 1
ATOM 1593 C CA . MET A 1 206 ? -14.531 -16.167 3.526 1.00 46.41 206 MET A CA 1
ATOM 1594 C C . MET A 1 206 ? -14.248 -16.009 2.023 1.00 46.41 206 MET A C 1
ATOM 1596 O O . MET A 1 206 ? -14.047 -14.899 1.525 1.00 46.41 206 MET A O 1
ATOM 1600 N N . LYS A 1 207 ? -14.229 -17.137 1.293 1.00 37.53 207 LYS A N 1
ATOM 1601 C CA . LYS A 1 207 ? -14.281 -17.176 -0.181 1.00 37.53 207 LYS A CA 1
ATOM 1602 C C . LYS A 1 207 ? -15.373 -16.209 -0.662 1.00 37.53 207 LYS A C 1
ATOM 1604 O O . LYS A 1 207 ? -16.516 -16.304 -0.216 1.00 37.53 207 LYS A O 1
ATOM 1609 N N . ALA A 1 208 ? -15.030 -15.296 -1.572 1.00 41.62 208 ALA A N 1
ATOM 1610 C CA . ALA A 1 208 ? -16.030 -14.504 -2.282 1.00 41.62 208 ALA A CA 1
ATOM 1611 C C . ALA A 1 208 ? -17.066 -15.456 -2.917 1.00 41.62 208 ALA A C 1
ATOM 1613 O O . ALA A 1 208 ? -16.652 -16.501 -3.429 1.00 41.62 208 ALA A O 1
ATOM 1614 N N . PRO A 1 209 ? -18.376 -15.139 -2.907 1.00 41.50 209 PRO A N 1
ATOM 1615 C CA . PRO A 1 209 ? -19.348 -15.908 -3.671 1.00 41.50 209 PRO A CA 1
ATOM 1616 C C . PRO A 1 209 ? -18.878 -15.951 -5.124 1.00 41.50 209 PRO A C 1
ATOM 1618 O O . PRO A 1 209 ? -18.695 -14.902 -5.747 1.00 41.50 209 PRO A O 1
ATOM 1621 N N . GLU A 1 210 ? -18.617 -17.152 -5.639 1.00 40.22 210 GLU A N 1
ATOM 1622 C CA . GLU A 1 210 ? -18.312 -17.355 -7.050 1.00 40.22 210 GLU A CA 1
ATOM 1623 C C . GLU A 1 210 ? -19.475 -16.762 -7.854 1.00 40.22 210 GLU A C 1
ATOM 1625 O O . GLU A 1 210 ? -20.618 -17.214 -7.761 1.00 40.22 210 GLU A O 1
ATOM 1630 N N . ALA A 1 211 ? -19.199 -15.684 -8.592 1.00 39.38 211 ALA A N 1
ATOM 1631 C CA . ALA A 1 211 ? -20.157 -15.120 -9.528 1.00 39.38 211 ALA A CA 1
ATOM 1632 C C . ALA A 1 211 ? -20.597 -16.233 -10.501 1.00 39.38 211 ALA A C 1
ATOM 1634 O O . ALA A 1 211 ? -19.736 -17.001 -10.942 1.00 39.38 211 ALA A O 1
ATOM 1635 N N . PRO A 1 212 ? -21.892 -16.344 -10.860 1.00 36.28 212 PRO A N 1
ATOM 1636 C CA . PRO A 1 212 ? -22.358 -17.404 -11.743 1.00 36.28 212 PRO A CA 1
ATOM 1637 C C . PRO A 1 212 ? -21.601 -17.337 -13.069 1.00 36.28 212 PRO A C 1
ATOM 1639 O O . PRO A 1 212 ? -21.733 -16.373 -13.829 1.00 36.28 212 PRO A O 1
ATOM 1642 N N . GLN A 1 213 ? -20.786 -18.353 -13.343 1.00 39.25 213 GLN A N 1
ATOM 1643 C CA . GLN A 1 213 ? -20.129 -18.498 -14.631 1.00 39.25 213 GLN A CA 1
AT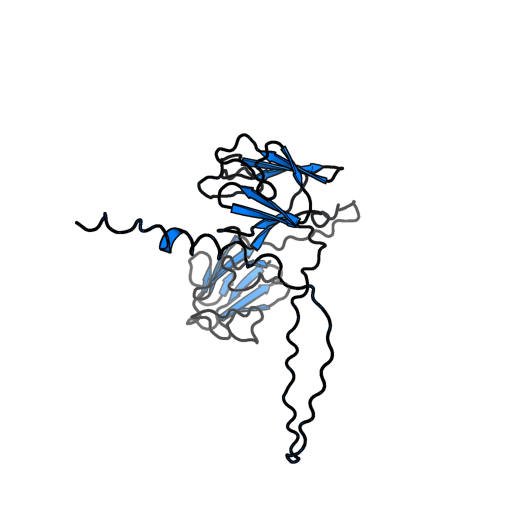OM 1644 C C . GLN A 1 213 ? -21.220 -18.656 -15.697 1.00 39.25 213 GLN A C 1
ATOM 1646 O O . GLN A 1 213 ? -21.951 -19.645 -15.717 1.00 39.25 213 GLN A O 1
ATOM 1651 N N . LYS A 1 214 ? -21.343 -17.664 -16.588 1.00 38.56 214 LYS A N 1
ATOM 1652 C CA . LYS A 1 214 ? -22.089 -17.801 -17.842 1.00 38.56 214 LYS A CA 1
ATOM 1653 C C . LYS A 1 214 ? -21.465 -18.956 -18.627 1.00 38.56 214 LYS A C 1
ATOM 1655 O O . LYS A 1 214 ? -20.412 -18.783 -19.235 1.00 38.56 214 LYS A O 1
ATOM 1660 N N . GLN A 1 215 ? -22.118 -20.115 -18.629 1.00 40.75 215 GLN A N 1
ATOM 1661 C CA . GLN A 1 215 ? -21.826 -21.173 -19.589 1.00 40.75 215 GLN A CA 1
ATOM 1662 C C . GLN A 1 215 ? -22.135 -20.653 -20.995 1.00 40.75 215 GLN A C 1
ATOM 1664 O O . GLN A 1 215 ? -23.285 -20.468 -21.391 1.00 40.75 215 GLN A O 1
ATOM 1669 N N . SER A 1 216 ? -21.072 -20.395 -21.743 1.00 39.38 216 SER A N 1
ATOM 1670 C CA . SER A 1 216 ? -21.073 -20.195 -23.183 1.00 39.38 216 SER A CA 1
ATOM 1671 C C . SER A 1 216 ? -21.376 -21.529 -23.872 1.00 39.38 216 SER A C 1
ATOM 1673 O O . SER A 1 216 ? -20.484 -22.320 -24.173 1.00 39.38 216 SER A O 1
ATOM 1675 N N . ALA A 1 217 ? -22.655 -21.793 -24.136 1.00 43.66 217 ALA A N 1
ATOM 1676 C CA . ALA A 1 217 ? -23.046 -22.848 -25.061 1.00 43.66 217 ALA A CA 1
ATOM 1677 C C . ALA A 1 217 ? -22.680 -22.420 -26.494 1.00 43.66 217 ALA A C 1
ATOM 1679 O O . ALA A 1 217 ? -23.249 -21.473 -27.039 1.00 43.66 217 ALA A O 1
ATOM 1680 N N . LYS A 1 218 ? -21.706 -23.110 -27.102 1.00 39.31 218 LYS A N 1
ATOM 1681 C CA . LYS A 1 218 ? -21.458 -23.051 -28.550 1.00 39.31 218 LYS A CA 1
ATOM 1682 C 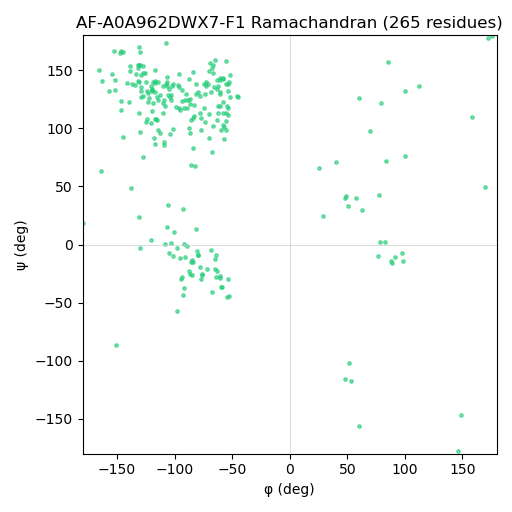C . LYS A 1 218 ? -22.713 -23.531 -29.303 1.00 39.31 218 LYS A C 1
ATOM 1684 O O . LYS A 1 218 ? -23.327 -24.504 -28.866 1.00 39.31 218 LYS A O 1
ATOM 1689 N N . PRO A 1 219 ? -23.078 -22.915 -30.439 1.00 37.47 219 PRO A N 1
ATOM 1690 C CA . PRO A 1 219 ? -24.238 -23.329 -31.216 1.00 37.47 219 PRO A CA 1
ATOM 1691 C C . PRO A 1 219 ? -23.905 -24.577 -32.045 1.00 37.47 219 PRO A C 1
ATOM 1693 O O . PRO A 1 219 ? -23.110 -24.516 -32.982 1.00 37.47 219 PRO A O 1
ATOM 1696 N N . SER A 1 220 ? -24.525 -25.714 -31.727 1.00 45.94 220 SER A N 1
ATOM 1697 C CA . SER A 1 220 ? -24.621 -26.839 -32.656 1.00 45.94 220 SER A CA 1
ATOM 1698 C C . SER A 1 220 ? -25.813 -26.611 -33.587 1.00 45.94 220 SER A C 1
ATOM 1700 O O . SER A 1 220 ? -26.976 -26.668 -33.195 1.00 45.94 220 SER A O 1
ATOM 1702 N N . LEU A 1 221 ? -25.504 -26.318 -34.849 1.00 43.88 221 LEU A N 1
ATOM 1703 C CA . LEU A 1 221 ? -26.448 -26.378 -35.959 1.00 43.88 221 LEU A CA 1
ATOM 1704 C C . LEU A 1 221 ? -26.958 -27.816 -36.092 1.00 43.88 221 LEU A C 1
ATOM 1706 O O . LEU A 1 221 ? -26.172 -28.712 -36.391 1.00 43.88 221 LEU A O 1
ATOM 1710 N N . ASN A 1 222 ? -28.266 -28.025 -35.947 1.00 36.56 222 ASN A N 1
ATOM 1711 C CA . ASN A 1 222 ? -28.914 -29.174 -36.563 1.00 36.56 222 ASN A CA 1
ATOM 1712 C C . ASN A 1 222 ? -30.122 -28.717 -37.381 1.00 36.56 222 ASN A C 1
ATOM 1714 O O . ASN A 1 222 ? -30.952 -27.927 -36.935 1.00 36.56 222 ASN A O 1
ATOM 1718 N N . ARG A 1 223 ? -30.132 -29.169 -38.632 1.00 37.06 223 ARG A N 1
ATOM 1719 C CA . ARG A 1 223 ? -31.029 -28.779 -39.716 1.00 37.06 223 ARG A CA 1
ATOM 1720 C C . ARG A 1 223 ? -32.088 -29.874 -39.881 1.00 37.06 223 ARG A C 1
ATOM 1722 O O . ARG A 1 223 ? -31.733 -31.044 -39.945 1.00 37.06 223 ARG A O 1
ATOM 1729 N N . GLY A 1 224 ? -33.348 -29.464 -40.046 1.00 29.89 224 GLY A N 1
ATOM 1730 C CA . GLY A 1 224 ? -34.500 -30.318 -40.379 1.00 29.89 224 GLY A CA 1
ATOM 1731 C C . GLY A 1 224 ? -35.330 -30.656 -39.134 1.00 29.89 224 GLY A C 1
ATOM 1732 O O . GLY A 1 224 ? -34.772 -31.039 -38.122 1.00 29.89 224 GLY A O 1
ATOM 1733 N N . ASN A 1 225 ? -36.655 -30.536 -39.093 1.00 33.22 225 ASN A N 1
ATOM 1734 C CA . ASN A 1 225 ? -37.624 -30.585 -40.173 1.00 33.22 225 ASN A CA 1
ATOM 1735 C C . ASN A 1 225 ? -38.972 -29.993 -39.716 1.00 33.22 225 ASN A C 1
ATOM 1737 O O . ASN A 1 225 ? -39.424 -30.264 -38.614 1.00 33.22 225 ASN A O 1
ATOM 1741 N N . VAL A 1 226 ? -39.577 -29.252 -40.646 1.00 39.25 226 VAL A N 1
ATOM 1742 C CA . VAL A 1 226 ? -41.002 -29.202 -41.018 1.00 39.25 226 VAL A CA 1
ATOM 1743 C C . VAL A 1 226 ? -42.060 -28.801 -39.973 1.00 39.25 226 VAL A C 1
ATOM 1745 O O . VAL A 1 226 ? -42.233 -29.370 -38.904 1.00 39.25 226 VAL A O 1
ATOM 1748 N N . SER A 1 227 ? -42.812 -27.798 -40.417 1.00 36.00 227 SER A N 1
ATOM 1749 C CA . SER A 1 227 ? -44.000 -27.167 -39.858 1.00 36.00 227 SER A CA 1
ATOM 1750 C C . SER A 1 227 ? -45.233 -28.082 -39.771 1.00 36.00 227 SER A C 1
ATOM 1752 O O . SER A 1 227 ? -45.397 -28.990 -40.584 1.00 36.00 227 SER A O 1
ATOM 1754 N N . ALA A 1 228 ? -46.144 -27.662 -38.886 1.00 33.16 228 ALA A N 1
ATOM 1755 C CA . ALA A 1 228 ? -47.608 -27.724 -38.966 1.00 33.16 228 ALA A CA 1
ATOM 1756 C C . ALA A 1 228 ? -48.348 -28.658 -37.991 1.00 33.16 228 ALA A C 1
ATOM 1758 O O . ALA A 1 228 ? -48.041 -29.838 -37.858 1.00 33.16 228 ALA A O 1
ATOM 1759 N N . ASN A 1 229 ? -49.439 -28.076 -37.464 1.00 30.52 229 ASN A N 1
ATOM 1760 C CA . ASN A 1 229 ? -50.590 -28.673 -36.774 1.00 30.52 229 ASN A CA 1
ATOM 1761 C C . ASN A 1 229 ? -50.328 -29.040 -35.299 1.00 30.52 229 ASN A C 1
ATOM 1763 O O . ASN A 1 229 ? -49.430 -29.803 -34.997 1.00 30.52 229 ASN A O 1
ATOM 1767 N N . GLN A 1 230 ? -51.049 -28.533 -34.295 1.00 35.78 230 GLN A N 1
ATOM 1768 C CA . GLN A 1 230 ? -52.477 -28.211 -34.207 1.00 35.78 230 GLN A CA 1
ATOM 1769 C C . GLN A 1 230 ? -52.756 -27.333 -32.968 1.00 35.78 230 GLN A C 1
ATOM 1771 O O . GLN A 1 230 ? -52.083 -27.454 -31.946 1.00 35.78 230 GLN A O 1
ATOM 1776 N N . ALA A 1 231 ? -53.777 -26.478 -33.046 1.00 35.53 231 ALA A N 1
ATOM 1777 C CA . ALA A 1 231 ? -54.344 -25.780 -31.898 1.00 35.53 231 ALA A CA 1
ATOM 1778 C C . ALA A 1 231 ? -55.326 -26.696 -31.152 1.00 35.53 231 ALA A C 1
ATOM 1780 O O . ALA A 1 231 ? -56.263 -27.192 -31.769 1.00 35.53 231 ALA A O 1
ATOM 1781 N N . THR A 1 232 ? -55.186 -26.823 -29.830 1.00 34.53 232 THR A N 1
ATOM 1782 C CA . THR A 1 232 ? -56.300 -27.172 -28.933 1.00 34.53 232 THR A CA 1
ATOM 1783 C C . THR A 1 232 ? -56.134 -26.484 -27.583 1.00 34.53 232 THR A C 1
ATOM 1785 O O . THR A 1 232 ? -55.204 -26.737 -26.821 1.00 34.53 232 THR A O 1
ATOM 1788 N N . THR A 1 233 ? -57.088 -25.605 -27.305 1.00 33.16 233 THR A N 1
ATOM 1789 C CA . THR A 1 233 ? -57.445 -25.039 -26.006 1.00 33.16 233 THR A CA 1
ATOM 1790 C C . THR A 1 233 ? -57.716 -26.113 -24.954 1.00 33.16 233 THR A C 1
ATOM 1792 O O . THR A 1 233 ? -58.574 -26.961 -25.177 1.00 33.16 233 THR A O 1
ATOM 1795 N N . THR A 1 234 ? -57.134 -25.970 -23.758 1.00 33.16 234 THR A N 1
ATOM 1796 C CA . THR A 1 234 ? -57.790 -26.424 -22.519 1.00 33.16 234 THR A CA 1
ATOM 1797 C C . THR A 1 234 ? -57.421 -25.509 -21.350 1.00 33.16 234 THR A C 1
ATOM 1799 O O . THR A 1 234 ? -56.251 -25.294 -21.053 1.00 33.16 234 THR A O 1
ATOM 1802 N N . LYS A 1 235 ? -58.448 -24.944 -20.707 1.00 34.09 235 LYS A N 1
ATOM 1803 C CA . LYS A 1 235 ? -58.389 -24.253 -19.411 1.00 34.09 235 LYS A CA 1
ATOM 1804 C C . LYS A 1 235 ? -57.974 -25.233 -18.309 1.00 34.09 235 LYS A C 1
ATOM 1806 O O . LYS A 1 235 ? -58.584 -26.293 -18.217 1.00 34.09 235 LYS A O 1
ATOM 1811 N N . SER A 1 236 ? -57.155 -24.792 -17.356 1.00 32.50 236 SER A N 1
ATOM 1812 C CA . SER A 1 236 ? -57.397 -25.111 -15.941 1.00 32.50 236 SER A CA 1
ATOM 1813 C C . SER A 1 236 ? -56.735 -24.102 -15.005 1.00 32.50 236 SER A C 1
ATOM 1815 O O . SER A 1 236 ? -55.575 -23.734 -15.161 1.00 32.50 236 SER A O 1
ATOM 1817 N N . ASN A 1 237 ? -57.542 -23.657 -14.047 1.00 30.84 237 ASN A N 1
ATOM 1818 C CA . ASN A 1 237 ? -57.281 -22.652 -1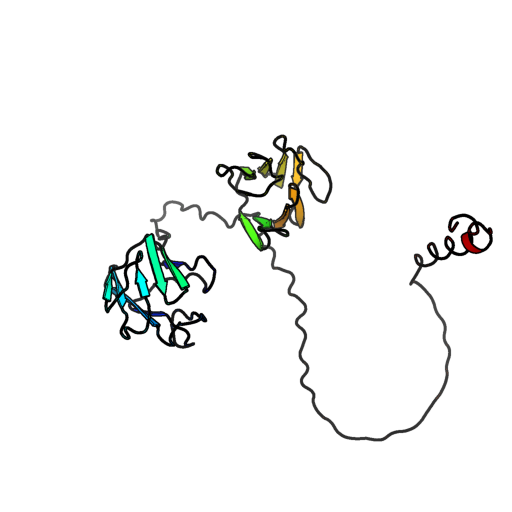3.030 1.00 30.84 237 ASN A CA 1
ATOM 1819 C C . ASN A 1 237 ? -56.279 -23.119 -11.971 1.00 30.84 237 ASN A C 1
ATOM 1821 O O . ASN A 1 237 ? -56.319 -24.279 -11.579 1.00 30.84 237 ASN A O 1
ATOM 1825 N N . ALA A 1 238 ? -55.525 -22.167 -11.423 1.00 37.75 238 ALA A N 1
ATOM 1826 C CA . ALA A 1 238 ? -55.324 -21.914 -9.986 1.00 37.75 238 ALA A CA 1
ATOM 1827 C C . ALA A 1 238 ? -54.012 -21.128 -9.858 1.00 37.75 238 ALA A C 1
ATOM 1829 O O . ALA A 1 238 ? -52.947 -21.605 -10.214 1.00 37.75 238 ALA A O 1
ATOM 1830 N N . GLY A 1 239 ? -54.060 -19.850 -9.497 1.00 34.16 239 GLY A N 1
ATOM 1831 C CA . GLY A 1 239 ? -54.172 -19.507 -8.081 1.00 34.16 239 GLY A CA 1
ATOM 1832 C C . GLY A 1 239 ? -52.779 -19.122 -7.574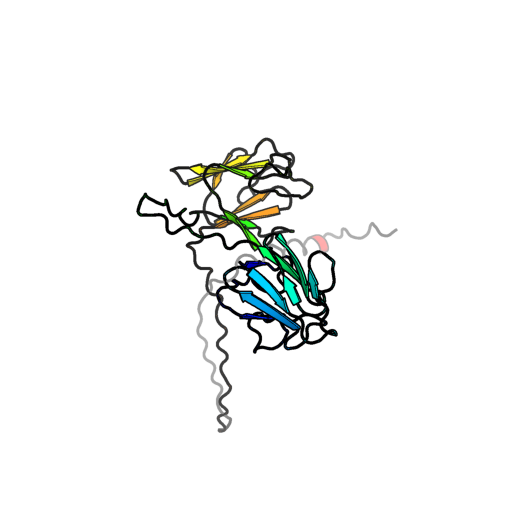 1.00 34.16 239 GLY A C 1
ATOM 1833 O O . GLY A 1 239 ? -52.063 -19.960 -7.057 1.00 34.16 239 GLY A O 1
ATOM 1834 N N . LYS A 1 240 ? -52.308 -17.915 -7.906 1.00 32.56 240 LYS A N 1
ATOM 1835 C CA . LYS A 1 240 ? -52.341 -16.760 -6.984 1.00 32.56 240 LYS A CA 1
ATOM 1836 C C . LYS A 1 240 ? -51.368 -16.927 -5.813 1.00 32.56 240 LYS A C 1
ATOM 1838 O O . LYS A 1 240 ? -51.774 -17.530 -4.843 1.00 32.56 240 LYS A O 1
ATOM 1843 N N . TRP A 1 241 ? -50.177 -16.326 -5.898 1.00 32.41 241 TRP A N 1
ATOM 1844 C CA . TRP A 1 241 ? -49.501 -15.579 -4.814 1.00 32.41 241 TRP A CA 1
ATOM 1845 C C . TRP A 1 241 ? -48.375 -14.729 -5.435 1.00 32.41 241 TRP A C 1
ATOM 1847 O O . TRP A 1 241 ? -47.197 -14.950 -5.186 1.00 32.41 241 TRP A O 1
ATOM 1857 N N . ILE A 1 242 ? -48.724 -13.772 -6.300 1.00 34.78 242 ILE A N 1
ATOM 1858 C CA . ILE A 1 242 ? -47.820 -12.669 -6.653 1.00 34.78 242 ILE A CA 1
ATOM 1859 C C . ILE A 1 242 ? -48.666 -11.389 -6.673 1.00 34.78 242 ILE A C 1
ATOM 1861 O O . ILE A 1 242 ? -49.760 -11.374 -7.234 1.00 34.78 242 ILE A O 1
ATOM 1865 N N . ILE A 1 243 ? -48.099 -10.318 -6.116 1.00 38.81 243 ILE A N 1
ATOM 1866 C CA . ILE A 1 243 ? -48.492 -8.909 -6.263 1.00 38.81 243 ILE A CA 1
ATOM 1867 C C . ILE A 1 243 ? -49.625 -8.420 -5.343 1.00 38.81 243 ILE A C 1
ATOM 1869 O O . ILE A 1 243 ? -50.700 -8.026 -5.788 1.00 38.81 243 ILE A O 1
ATOM 1873 N N . THR A 1 244 ? -49.317 -8.275 -4.056 1.00 40.81 244 THR A N 1
ATOM 1874 C CA . THR A 1 244 ? -49.953 -7.246 -3.217 1.00 40.81 24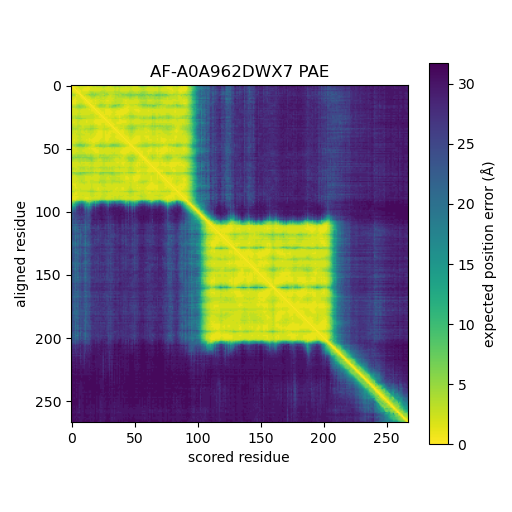4 THR A CA 1
ATOM 1875 C C . THR A 1 244 ? -48.846 -6.305 -2.752 1.00 40.81 244 THR A C 1
ATOM 1877 O O . THR A 1 244 ? -48.163 -6.640 -1.799 1.00 40.81 244 THR A O 1
ATOM 1880 N N . ILE A 1 245 ? -48.589 -5.226 -3.511 1.00 40.66 245 ILE A N 1
ATOM 1881 C CA . ILE A 1 245 ? -47.985 -3.907 -3.151 1.00 40.66 245 ILE A CA 1
ATOM 1882 C C . ILE A 1 245 ? -47.671 -3.138 -4.469 1.00 40.66 245 ILE A C 1
ATOM 1884 O O . ILE A 1 245 ? -46.574 -2.660 -4.696 1.00 40.66 245 ILE A O 1
ATOM 1888 N N . ILE A 1 246 ? -48.621 -3.027 -5.412 1.00 48.41 246 ILE A N 1
ATOM 1889 C CA . ILE A 1 246 ? -48.520 -2.031 -6.518 1.00 48.41 246 ILE A CA 1
ATOM 1890 C C . ILE A 1 246 ? -49.812 -1.200 -6.681 1.00 48.41 246 ILE A C 1
ATOM 1892 O O . ILE A 1 246 ? -49.844 -0.232 -7.429 1.00 48.41 246 ILE A O 1
ATOM 1896 N N . VAL A 1 247 ? -50.877 -1.460 -5.913 1.00 46.94 247 VAL A N 1
ATOM 1897 C CA . VAL A 1 247 ? -52.159 -0.740 -6.095 1.00 46.94 247 VAL A CA 1
ATOM 1898 C C . VAL A 1 247 ? -52.367 0.431 -5.114 1.00 46.94 247 VAL A C 1
ATOM 1900 O O . VAL A 1 247 ? -53.302 1.204 -5.278 1.00 46.94 247 VAL A O 1
ATOM 1903 N N . LEU A 1 248 ? -51.459 0.678 -4.162 1.00 44.88 248 LEU A N 1
ATOM 1904 C CA . LEU A 1 248 ? -51.604 1.800 -3.213 1.00 44.88 248 LEU A CA 1
ATOM 1905 C C . LEU A 1 248 ? -50.993 3.143 -3.662 1.00 44.88 248 LEU A C 1
ATOM 1907 O O . LEU A 1 248 ? -51.178 4.138 -2.973 1.00 44.88 248 LEU A O 1
ATOM 1911 N N . LEU A 1 249 ? -50.353 3.218 -4.836 1.00 45.91 249 LEU A N 1
ATOM 1912 C CA . LEU A 1 249 ? -49.886 4.494 -5.417 1.00 45.91 249 LEU A CA 1
ATOM 1913 C C . LEU A 1 249 ? -50.745 5.005 -6.588 1.00 45.91 249 LEU A C 1
ATOM 1915 O O . LEU A 1 249 ? -50.585 6.145 -7.010 1.00 45.91 249 LEU A O 1
ATOM 1919 N N . GLY A 1 250 ? -51.716 4.217 -7.067 1.00 46.09 250 GLY A N 1
ATOM 1920 C CA . GLY A 1 250 ? -52.654 4.639 -8.119 1.00 46.09 250 GLY A CA 1
ATOM 1921 C C . GLY A 1 250 ? -53.872 5.429 -7.621 1.00 46.09 250 GLY A C 1
ATOM 1922 O O . GLY A 1 250 ? -54.543 6.081 -8.415 1.00 46.09 250 GLY A O 1
ATOM 1923 N N . ALA A 1 251 ? -54.160 5.411 -6.315 1.00 47.25 251 ALA A N 1
ATOM 1924 C CA . ALA A 1 251 ? -55.356 6.049 -5.752 1.00 47.25 251 ALA A CA 1
ATOM 1925 C C . ALA A 1 251 ? -55.147 7.512 -5.303 1.00 47.25 251 ALA A C 1
ATOM 1927 O O . ALA A 1 251 ? -56.126 8.213 -5.065 1.00 47.25 251 ALA A O 1
ATOM 1928 N N . ALA A 1 252 ? -53.906 8.009 -5.238 1.00 47.41 252 ALA A N 1
ATOM 1929 C CA . ALA A 1 252 ? -53.630 9.405 -4.875 1.00 47.41 252 ALA A CA 1
ATOM 1930 C C . ALA A 1 252 ? -53.657 10.371 -6.080 1.00 47.41 252 ALA A C 1
ATOM 1932 O O . ALA A 1 252 ? -53.915 11.559 -5.906 1.00 47.41 252 ALA A O 1
ATOM 1933 N N . ALA A 1 253 ? -53.457 9.877 -7.308 1.00 50.12 253 ALA A N 1
ATOM 1934 C CA . ALA A 1 253 ? -53.450 10.717 -8.511 1.00 50.12 253 ALA A CA 1
ATOM 1935 C C . ALA A 1 253 ? -54.857 10.972 -9.094 1.00 50.12 253 ALA A C 1
ATOM 1937 O O . ALA A 1 253 ? -55.087 12.003 -9.719 1.00 50.12 253 ALA A O 1
ATOM 1938 N N . GLY A 1 254 ? -55.823 10.073 -8.860 1.00 51.38 254 GLY A N 1
ATOM 1939 C CA . GLY A 1 254 ? -57.195 10.218 -9.371 1.00 51.38 254 GLY A CA 1
ATOM 1940 C C . GLY A 1 254 ? -58.062 11.217 -8.594 1.00 51.38 254 GLY A C 1
ATOM 1941 O O . GLY A 1 254 ? -58.921 11.873 -9.177 1.00 51.38 254 GLY A O 1
ATOM 1942 N N . ALA A 1 255 ? -57.816 11.392 -7.291 1.00 49.25 255 ALA A N 1
ATOM 1943 C CA . ALA A 1 255 ? -58.603 12.299 -6.449 1.00 49.25 255 ALA A CA 1
ATOM 1944 C C . ALA A 1 255 ? -58.260 13.787 -6.668 1.00 49.25 255 ALA A C 1
ATOM 1946 O O . ALA A 1 255 ? -59.118 14.647 -6.487 1.00 49.25 255 ALA A O 1
ATOM 1947 N N . ALA A 1 256 ? -57.041 14.099 -7.121 1.00 51.81 256 ALA A N 1
ATOM 1948 C CA . ALA A 1 256 ? -56.619 15.470 -7.422 1.00 51.81 256 ALA A CA 1
ATOM 1949 C C . ALA A 1 256 ? -57.149 15.990 -8.775 1.00 51.81 256 ALA A C 1
ATOM 1951 O O . ALA A 1 256 ? -57.225 17.199 -8.977 1.00 51.81 256 ALA A O 1
ATOM 1952 N N . TRP A 1 257 ? -57.567 15.096 -9.681 1.00 48.50 257 TRP A N 1
ATOM 1953 C CA . TRP A 1 257 ? -58.157 15.467 -10.974 1.00 48.50 257 TRP A CA 1
ATOM 1954 C C . TRP A 1 257 ? -59.677 15.703 -10.886 1.00 48.50 257 TRP A C 1
ATOM 1956 O O . TRP A 1 257 ? -60.226 16.491 -11.648 1.00 48.50 257 TRP A O 1
ATOM 1966 N N . TYR A 1 258 ? -60.355 15.089 -9.907 1.00 50.94 258 TYR A N 1
ATOM 1967 C CA . TYR A 1 258 ? -61.806 15.227 -9.704 1.00 50.94 258 TYR A CA 1
ATOM 1968 C C . TYR A 1 258 ? -62.213 16.456 -8.859 1.00 50.94 258 TYR A C 1
ATOM 1970 O O . TYR A 1 258 ? -63.375 16.847 -8.868 1.00 50.94 258 TYR A O 1
ATOM 1978 N N . LEU A 1 259 ? -61.275 17.097 -8.145 1.00 55.59 259 LEU A N 1
ATOM 1979 C CA . LEU A 1 259 ? -61.554 18.206 -7.210 1.00 55.59 259 LEU A CA 1
ATOM 1980 C C . LEU A 1 259 ? -61.135 19.608 -7.705 1.00 55.59 259 LEU A C 1
ATOM 1982 O O . LEU A 1 259 ? -61.117 20.547 -6.913 1.00 55.59 259 LEU A O 1
ATOM 1986 N N . GLY A 1 260 ? -60.850 19.781 -9.004 1.00 57.53 260 GLY A N 1
ATOM 1987 C CA . GLY A 1 260 ? -60.883 21.099 -9.665 1.00 57.53 260 GLY A CA 1
ATOM 1988 C C . GLY A 1 260 ? -59.979 22.190 -9.069 1.00 57.53 260 GLY A C 1
ATOM 1989 O O . GLY A 1 260 ? -60.390 23.343 -8.986 1.00 57.53 260 GLY A O 1
ATOM 1990 N N . TYR A 1 261 ? -58.757 21.847 -8.648 1.00 58.12 261 TYR A N 1
ATOM 1991 C CA . TYR A 1 261 ? -57.853 22.757 -7.923 1.00 58.12 261 TYR A CA 1
ATOM 1992 C C . TYR A 1 261 ? -56.673 23.287 -8.759 1.00 58.12 261 TYR A C 1
ATOM 1994 O O . TYR A 1 261 ? -55.575 23.480 -8.242 1.00 58.12 261 TYR A O 1
ATOM 2002 N N . LEU A 1 262 ? -56.871 23.510 -10.062 1.00 54.12 262 LEU A N 1
ATOM 2003 C CA . LEU A 1 262 ? -55.785 23.889 -10.980 1.00 54.12 262 LEU A CA 1
ATOM 2004 C C . LEU A 1 262 ? -56.187 24.986 -11.973 1.00 54.12 262 LEU A C 1
ATOM 2006 O O . LEU A 1 262 ? -55.922 24.875 -13.161 1.00 54.12 262 LEU A O 1
ATOM 2010 N N . ASP A 1 263 ? -56.793 26.063 -11.462 1.00 55.03 263 ASP A N 1
ATOM 2011 C CA . ASP A 1 263 ? -57.103 27.263 -12.264 1.00 55.03 263 ASP A CA 1
ATOM 2012 C C . ASP A 1 263 ? -56.665 28.590 -11.614 1.00 55.03 263 ASP A C 1
ATOM 2014 O O . ASP A 1 263 ? -57.175 29.670 -11.899 1.00 55.03 263 ASP A O 1
ATOM 2018 N N . LYS A 1 264 ? -55.678 28.536 -10.716 1.00 54.03 264 LYS A N 1
ATOM 2019 C CA . LYS A 1 264 ? -55.007 29.728 -10.183 1.00 54.03 264 LYS A CA 1
ATOM 2020 C C . LYS A 1 264 ? -53.547 29.395 -9.957 1.00 54.03 264 LYS A C 1
ATOM 2022 O O . LYS A 1 264 ? -53.268 28.841 -8.913 1.00 54.03 264 LYS A O 1
ATOM 2027 N N . PHE A 1 265 ? -52.666 29.653 -10.926 1.00 49.47 265 PHE A N 1
ATOM 2028 C CA . PHE A 1 265 ? -51.232 29.971 -10.716 1.00 49.47 265 PHE A CA 1
ATOM 2029 C C . PHE A 1 265 ? -50.455 30.230 -12.029 1.00 49.47 265 PHE A C 1
ATOM 2031 O O . PHE A 1 265 ? -49.228 30.210 -12.033 1.00 49.47 265 PHE A O 1
ATOM 2038 N N . LEU A 1 266 ? -51.139 30.530 -13.139 1.00 47.81 266 LEU A N 1
ATOM 2039 C CA . LEU A 1 266 ? -50.519 31.125 -14.329 1.00 47.81 266 LEU A CA 1
ATOM 2040 C C . LEU A 1 266 ? -51.295 32.384 -14.736 1.00 47.81 266 LEU A C 1
ATOM 2042 O O . LEU A 1 266 ? -52.082 32.372 -15.678 1.00 47.81 266 LEU A O 1
ATOM 2046 N N . ALA A 1 267 ? -51.084 33.446 -13.961 1.00 45.06 267 ALA A N 1
ATOM 2047 C CA . ALA A 1 267 ? -51.293 34.843 -14.328 1.00 45.06 267 ALA A CA 1
ATOM 2048 C C . ALA A 1 267 ? -50.271 35.684 -13.557 1.00 45.06 267 ALA A C 1
ATOM 2050 O O . ALA A 1 267 ? -50.134 35.432 -12.336 1.00 45.06 267 ALA A O 1
#